Protein AF-A0A183HDD7-F1 (afdb_monomer_lite)

Structure (mmCIF, N/CA/C/O backbone):
data_AF-A0A183HDD7-F1
#
_entry.id   AF-A0A183HDD7-F1
#
loop_
_atom_site.group_PDB
_atom_site.id
_atom_site.type_symbol
_atom_site.label_atom_id
_atom_site.label_alt_id
_atom_site.label_comp_id
_atom_site.label_asym_id
_atom_site.label_entity_id
_atom_site.label_seq_id
_atom_site.pdbx_PDB_ins_code
_atom_site.Cartn_x
_atom_site.Cartn_y
_atom_site.Cartn_z
_atom_site.occupancy
_atom_site.B_iso_or_equiv
_atom_site.auth_seq_id
_atom_site.auth_comp_id
_atom_site.auth_asym_id
_atom_site.auth_atom_id
_atom_site.pdbx_PDB_model_num
ATOM 1 N N . MET A 1 1 ? 1.766 7.838 16.788 1.00 93.62 1 MET A N 1
ATOM 2 C CA . MET A 1 1 ? 2.988 7.296 16.156 1.00 93.62 1 MET A CA 1
ATOM 3 C C . MET A 1 1 ? 2.723 6.897 14.713 1.00 93.62 1 MET A C 1
ATOM 5 O O . MET A 1 1 ? 3.376 7.484 13.873 1.00 93.62 1 MET A O 1
ATOM 9 N N . HIS A 1 2 ? 1.756 6.022 14.396 1.00 97.25 2 HIS A N 1
ATOM 10 C CA . HIS A 1 2 ? 1.401 5.732 12.992 1.00 97.25 2 HIS A CA 1
ATOM 11 C C . HIS A 1 2 ? 1.094 6.987 12.147 1.00 97.25 2 HIS A C 1
ATOM 13 O O . HIS A 1 2 ? 1.580 7.065 11.025 1.00 97.25 2 HIS A O 1
ATOM 19 N N . GLU A 1 3 ? 0.360 7.972 12.690 1.00 97.25 3 GLU A N 1
ATOM 20 C CA . GLU A 1 3 ? 0.083 9.240 11.987 1.00 97.25 3 GLU A CA 1
ATOM 21 C C . GLU A 1 3 ? 1.374 10.003 11.669 1.00 97.25 3 GLU A C 1
ATOM 23 O O . GLU A 1 3 ? 1.651 10.296 10.512 1.00 97.25 3 GLU A O 1
ATOM 28 N N . GLU A 1 4 ? 2.219 10.221 12.679 1.00 97.62 4 GLU A N 1
ATOM 29 C CA . GLU A 1 4 ? 3.513 10.888 12.505 1.00 97.62 4 GLU A CA 1
ATOM 30 C C . GLU A 1 4 ? 4.435 10.125 11.542 1.00 97.62 4 GLU A C 1
ATOM 32 O O . GLU A 1 4 ? 5.110 10.729 10.720 1.00 97.62 4 GLU A O 1
ATOM 37 N N . LEU A 1 5 ? 4.444 8.789 11.593 1.00 97.44 5 LEU A N 1
ATOM 38 C CA . LEU A 1 5 ? 5.251 7.960 10.698 1.00 97.44 5 LEU A CA 1
ATOM 39 C C . LEU A 1 5 ? 4.809 8.143 9.240 1.00 97.44 5 LEU A C 1
ATOM 41 O O . LEU A 1 5 ? 5.659 8.326 8.369 1.00 97.44 5 LEU A O 1
ATOM 45 N N . ALA A 1 6 ? 3.499 8.122 8.972 1.00 97.88 6 ALA A N 1
ATOM 46 C CA . ALA A 1 6 ? 2.964 8.353 7.632 1.00 97.88 6 ALA A CA 1
ATOM 47 C C . ALA A 1 6 ? 3.288 9.768 7.136 1.00 97.88 6 ALA A C 1
ATOM 49 O O . ALA A 1 6 ? 3.834 9.912 6.042 1.00 97.88 6 ALA A O 1
ATOM 50 N N . LEU A 1 7 ? 3.043 10.789 7.964 1.00 97.88 7 LEU A N 1
ATOM 51 C CA . LEU A 1 7 ? 3.333 12.183 7.637 1.00 97.88 7 LEU A CA 1
ATOM 52 C C . LEU A 1 7 ? 4.818 12.395 7.314 1.00 97.88 7 LEU A C 1
ATOM 54 O O . LEU A 1 7 ? 5.152 12.924 6.254 1.00 97.88 7 LEU A O 1
ATOM 58 N N . GLN A 1 8 ? 5.716 11.935 8.192 1.00 97.56 8 GLN A N 1
ATOM 59 C CA . GLN A 1 8 ? 7.162 12.081 8.007 1.00 97.56 8 GLN A CA 1
ATOM 60 C C . GLN A 1 8 ? 7.656 11.350 6.758 1.00 97.56 8 GLN A C 1
ATOM 62 O O . GLN A 1 8 ? 8.521 11.860 6.045 1.00 97.56 8 GLN A O 1
ATOM 67 N N . TRP A 1 9 ? 7.090 10.183 6.437 1.00 97.94 9 TRP A N 1
ATOM 68 C CA . TRP A 1 9 ? 7.424 9.492 5.194 1.00 97.94 9 TRP A CA 1
ATOM 69 C C . TRP A 1 9 ? 6.950 10.290 3.972 1.00 97.94 9 TRP A C 1
ATOM 71 O O . TRP A 1 9 ? 7.725 10.482 3.032 1.00 97.94 9 TRP A O 1
ATOM 81 N N . VAL A 1 10 ? 5.727 10.825 3.995 1.00 97.69 10 VAL A N 1
ATOM 82 C CA . VAL A 1 10 ? 5.180 11.641 2.898 1.00 97.69 10 VAL A CA 1
ATOM 83 C C . VAL A 1 10 ? 6.052 12.863 2.609 1.00 97.69 10 VAL A C 1
ATOM 85 O O . VAL A 1 10 ? 6.373 13.113 1.446 1.00 97.69 10 VAL A O 1
ATOM 88 N N . ILE A 1 11 ? 6.485 13.589 3.643 1.00 97.00 11 ILE A N 1
ATOM 89 C CA . ILE A 1 11 ? 7.303 14.804 3.482 1.00 97.00 11 ILE A CA 1
ATOM 90 C C . ILE A 1 11 ? 8.805 14.519 3.323 1.00 97.00 11 ILE A C 1
ATOM 92 O O . ILE A 1 11 ? 9.586 15.438 3.061 1.00 97.00 11 ILE A O 1
ATOM 96 N N . SER A 1 12 ? 9.236 13.263 3.481 1.00 96.62 12 SER A N 1
ATOM 97 C CA . SER A 1 12 ? 10.647 12.891 3.355 1.00 96.62 12 SER A CA 1
ATOM 98 C C . SER A 1 12 ? 11.181 13.148 1.941 1.00 96.62 12 SER A C 1
ATOM 100 O O . SER A 1 12 ? 10.503 12.936 0.931 1.00 96.62 12 SER A O 1
ATOM 102 N N . SER A 1 13 ? 12.444 13.569 1.858 1.00 95.25 13 SER A N 1
ATOM 103 C CA . SER A 1 13 ? 13.137 13.835 0.595 1.00 95.25 13 SER A CA 1
ATOM 104 C C . SER A 1 13 ? 14.599 13.379 0.635 1.00 95.25 13 SER A C 1
ATOM 106 O O . SER A 1 13 ? 15.149 13.066 1.695 1.00 95.25 13 SER A O 1
ATOM 108 N N . GLY A 1 14 ? 15.222 13.286 -0.544 1.00 95.31 14 GLY A N 1
ATOM 109 C CA . GLY A 1 14 ? 16.628 12.904 -0.690 1.00 95.31 14 GLY A CA 1
ATOM 110 C C . GLY A 1 14 ? 16.956 11.538 -0.076 1.00 95.31 14 GLY A C 1
ATOM 111 O O . GLY A 1 14 ? 16.213 10.571 -0.243 1.00 95.31 14 GLY A O 1
ATOM 112 N N . ALA A 1 15 ? 18.071 11.465 0.654 1.00 96.12 15 ALA A N 1
ATOM 113 C CA . ALA A 1 15 ? 18.562 10.224 1.254 1.00 96.12 15 ALA A CA 1
ATOM 114 C C . ALA A 1 15 ? 17.591 9.617 2.282 1.00 96.12 15 ALA A C 1
ATOM 116 O O . ALA A 1 15 ? 17.485 8.398 2.372 1.00 96.12 15 ALA A O 1
ATOM 117 N N . ALA A 1 16 ? 16.850 10.440 3.032 1.00 95.38 16 ALA A N 1
ATOM 118 C CA . ALA A 1 16 ? 15.890 9.941 4.018 1.00 95.38 16 ALA A CA 1
ATOM 119 C C . ALA A 1 16 ? 14.749 9.162 3.346 1.00 95.38 16 ALA A C 1
ATOM 121 O O . ALA A 1 16 ? 14.410 8.061 3.778 1.00 95.38 16 ALA A O 1
ATOM 122 N N . ARG A 1 17 ? 14.217 9.701 2.240 1.00 96.69 17 ARG A N 1
ATOM 123 C CA . ARG A 1 17 ? 13.181 9.043 1.433 1.00 96.69 17 ARG A CA 1
ATOM 124 C C . ARG A 1 17 ? 13.682 7.732 0.836 1.00 96.69 17 ARG A C 1
ATOM 126 O O . ARG A 1 17 ? 12.985 6.723 0.898 1.00 96.69 17 ARG A O 1
ATOM 133 N N . GLU A 1 18 ? 14.900 7.742 0.297 1.00 95.50 18 GLU A N 1
ATOM 134 C CA . GLU A 1 18 ? 15.538 6.546 -0.258 1.00 95.50 18 GLU A CA 1
ATOM 135 C C . GLU A 1 18 ? 15.631 5.435 0.796 1.00 95.50 18 GLU A C 1
ATOM 137 O O . GLU A 1 18 ? 15.163 4.317 0.580 1.00 95.50 18 GLU A O 1
ATOM 142 N N . MET A 1 19 ? 16.154 5.764 1.980 1.00 96.25 19 MET A N 1
ATOM 143 C CA . MET A 1 19 ? 16.293 4.813 3.082 1.00 96.25 19 MET A CA 1
ATOM 144 C C . MET A 1 19 ? 14.943 4.297 3.590 1.00 96.25 19 MET A C 1
ATOM 146 O O . MET A 1 19 ? 14.846 3.121 3.949 1.00 96.25 19 MET A O 1
ATOM 150 N N . ALA A 1 20 ? 13.902 5.137 3.589 1.00 97.06 20 ALA A N 1
ATOM 151 C CA . ALA A 1 20 ? 12.548 4.723 3.944 1.00 97.06 20 ALA A CA 1
ATOM 152 C C . ALA A 1 20 ? 12.004 3.667 2.968 1.00 97.06 20 ALA A C 1
ATOM 154 O O . ALA A 1 20 ? 11.459 2.654 3.403 1.00 97.06 20 ALA A O 1
ATOM 155 N N . PHE A 1 21 ? 12.220 3.831 1.658 1.00 97.44 21 PHE A N 1
ATOM 156 C CA . PHE A 1 21 ? 11.806 2.831 0.666 1.00 97.44 21 PHE A CA 1
ATOM 157 C C . PHE A 1 21 ? 12.642 1.553 0.691 1.00 97.44 21 PHE A C 1
ATOM 159 O O . PHE A 1 21 ? 12.081 0.459 0.553 1.00 97.44 21 PHE A O 1
ATOM 166 N N . LEU A 1 22 ? 13.955 1.668 0.907 1.00 96.06 22 LEU A N 1
ATOM 167 C CA . LEU A 1 22 ? 14.831 0.508 1.085 1.00 96.06 22 LEU A CA 1
ATOM 168 C C . LEU A 1 22 ? 14.371 -0.363 2.259 1.00 96.06 22 LEU A C 1
ATOM 170 O O . LEU A 1 22 ? 14.327 -1.586 2.149 1.00 96.06 22 LEU A O 1
ATOM 174 N N . ASN A 1 23 ? 13.932 0.276 3.345 1.00 97.38 23 ASN A N 1
ATOM 175 C CA . ASN A 1 23 ? 13.460 -0.383 4.562 1.00 97.38 23 ASN A CA 1
ATOM 176 C C . ASN A 1 23 ? 11.927 -0.370 4.690 1.00 97.38 23 ASN A C 1
ATOM 178 O O . ASN A 1 23 ? 11.393 -0.421 5.798 1.00 97.38 23 ASN A O 1
ATOM 182 N N . SER A 1 24 ? 11.208 -0.312 3.564 1.00 97.88 24 SER A N 1
ATOM 183 C CA . SER A 1 24 ? 9.748 -0.143 3.556 1.00 97.88 24 SER A CA 1
ATOM 184 C C . SER A 1 24 ? 9.006 -1.224 4.340 1.00 97.88 24 SER A C 1
ATOM 186 O O . SER A 1 24 ? 8.035 -0.917 5.026 1.00 97.88 24 SER A O 1
ATOM 188 N N . TRP A 1 25 ? 9.486 -2.472 4.286 1.00 97.50 25 TRP A N 1
ATOM 189 C CA . TRP A 1 25 ? 8.936 -3.600 5.043 1.00 97.50 25 TRP A CA 1
ATOM 190 C C .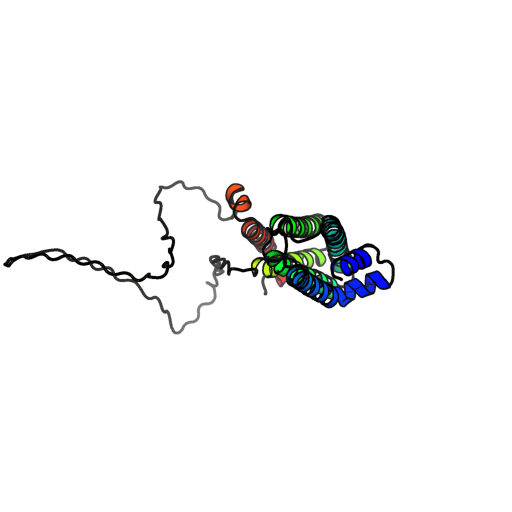 TRP A 1 25 ? 8.849 -3.301 6.542 1.00 97.50 25 TRP A C 1
ATOM 192 O O . TRP A 1 25 ? 7.795 -3.494 7.140 1.00 97.50 25 TRP A O 1
ATOM 202 N N . PHE A 1 26 ? 9.915 -2.745 7.119 1.00 98.06 26 PHE A N 1
ATOM 203 C CA . PHE A 1 26 ? 9.993 -2.438 8.539 1.00 98.06 26 PHE A CA 1
ATOM 204 C C . PHE A 1 26 ? 9.043 -1.301 8.907 1.00 98.06 26 PHE A C 1
ATOM 206 O O . PHE A 1 26 ? 8.270 -1.420 9.853 1.00 98.06 26 PHE A O 1
ATOM 213 N N . PHE A 1 27 ? 9.075 -0.201 8.151 1.00 98.19 27 PHE A N 1
ATOM 214 C CA . PHE A 1 27 ? 8.266 0.976 8.464 1.00 98.19 27 PHE A CA 1
ATOM 215 C C . PHE A 1 27 ? 6.768 0.717 8.306 1.00 98.19 27 PHE A C 1
ATOM 217 O O . PHE A 1 27 ? 5.986 1.166 9.141 1.00 98.19 27 PHE A O 1
ATOM 224 N N . LEU A 1 28 ? 6.365 -0.036 7.282 1.00 98.50 28 LEU A N 1
ATOM 225 C CA . LEU A 1 28 ? 4.967 -0.417 7.085 1.00 98.50 28 LEU A CA 1
ATOM 226 C C . LEU A 1 28 ? 4.490 -1.400 8.163 1.00 98.50 28 LEU A C 1
ATOM 228 O O . LEU A 1 28 ? 3.404 -1.226 8.716 1.00 98.50 28 LEU A O 1
ATOM 232 N N . GLU A 1 29 ? 5.315 -2.384 8.528 1.00 97.75 29 GLU A N 1
ATOM 233 C CA . GLU A 1 29 ? 5.005 -3.312 9.621 1.00 97.75 29 GLU A CA 1
ATOM 234 C C . GLU A 1 29 ? 4.908 -2.587 10.977 1.00 97.75 29 GLU A C 1
ATOM 236 O O . GLU A 1 29 ? 4.026 -2.861 11.796 1.00 97.75 29 GLU A O 1
ATOM 241 N N . LEU A 1 30 ? 5.789 -1.616 11.211 1.00 98.12 30 LEU A N 1
ATOM 242 C CA . LEU A 1 30 ? 5.755 -0.761 12.391 1.00 98.12 30 LEU A CA 1
ATOM 243 C C . LEU A 1 30 ? 4.496 0.118 12.412 1.00 98.12 30 LEU A C 1
ATOM 245 O O . LEU A 1 30 ? 3.842 0.241 13.451 1.00 98.12 30 LEU A O 1
ATOM 249 N N . MET A 1 31 ? 4.129 0.691 11.263 1.00 98.56 31 MET A N 1
ATOM 250 C CA . MET A 1 31 ? 2.939 1.524 11.117 1.00 98.56 31 MET A CA 1
ATOM 251 C C . MET A 1 31 ? 1.673 0.738 11.463 1.00 98.56 31 MET A C 1
ATOM 253 O O . MET A 1 31 ? 0.895 1.197 12.298 1.00 98.56 31 MET A O 1
ATOM 257 N N . VAL A 1 32 ? 1.485 -0.463 10.901 1.00 97.94 32 VAL A N 1
ATOM 258 C CA . VAL A 1 32 ? 0.271 -1.259 11.150 1.00 97.94 32 VAL A CA 1
ATOM 259 C C . VAL A 1 32 ? 0.164 -1.733 12.604 1.00 97.94 32 VAL A C 1
ATOM 261 O O . VAL A 1 32 ? -0.923 -1.701 13.185 1.00 97.94 32 VAL A O 1
ATOM 264 N N . LYS A 1 33 ? 1.288 -2.077 13.248 1.00 98.19 33 LYS A N 1
ATOM 265 C CA . LYS A 1 33 ? 1.315 -2.392 14.687 1.00 98.19 33 LYS A CA 1
ATOM 266 C C . LYS A 1 33 ? 0.917 -1.181 15.530 1.00 98.19 33 LYS A C 1
ATOM 268 O O . LYS A 1 33 ? 0.074 -1.309 16.415 1.00 98.19 33 LYS A O 1
ATOM 273 N N . SER A 1 34 ? 1.444 0.004 15.211 1.00 98.31 34 SER A N 1
ATOM 274 C CA . SER A 1 34 ? 1.066 1.244 15.901 1.00 98.31 34 SER A CA 1
ATOM 275 C C . SER A 1 34 ? -0.390 1.653 15.645 1.00 98.31 34 SER A C 1
ATOM 277 O O . SER A 1 34 ? -1.028 2.233 16.526 1.00 98.31 34 SER A O 1
ATOM 279 N N . MET A 1 35 ? -0.945 1.351 14.468 1.00 98.19 35 MET A N 1
ATOM 280 C CA . MET A 1 35 ? -2.371 1.539 14.191 1.00 98.19 35 MET A CA 1
ATOM 281 C C . MET A 1 35 ? -3.222 0.646 15.098 1.00 98.19 35 MET A C 1
ATOM 283 O O . MET A 1 35 ? -4.151 1.134 15.738 1.00 98.19 35 MET A O 1
ATOM 287 N N . ALA A 1 36 ? -2.898 -0.647 15.183 1.00 97.06 36 ALA A N 1
ATOM 288 C CA . ALA A 1 36 ? -3.618 -1.591 16.036 1.00 97.06 36 ALA A CA 1
ATOM 289 C C . ALA A 1 36 ? -3.545 -1.194 17.521 1.00 97.06 36 ALA A C 1
ATOM 291 O O . ALA A 1 36 ? -4.572 -1.156 18.201 1.00 97.06 36 ALA A O 1
ATOM 292 N N . GLU A 1 37 ? -2.354 -0.824 17.999 1.00 97.19 37 GLU A N 1
ATOM 293 C CA . GLU A 1 37 ? -2.140 -0.337 19.364 1.00 97.19 37 GLU A CA 1
ATOM 294 C C . GLU A 1 37 ? -2.951 0.933 19.653 1.00 97.19 37 GLU A C 1
ATOM 296 O O . GLU A 1 37 ? -3.630 1.007 20.676 1.00 97.19 37 GLU A O 1
ATOM 301 N N . HIS A 1 38 ? -2.962 1.908 18.735 1.00 96.94 38 HIS A N 1
ATOM 302 C CA . HIS A 1 38 ? -3.780 3.112 18.889 1.00 96.94 38 HIS A CA 1
ATOM 303 C C . HIS A 1 38 ? -5.259 2.770 19.053 1.00 96.94 38 HIS A C 1
ATOM 305 O O . HIS A 1 38 ? -5.906 3.293 19.960 1.00 96.94 38 HIS A O 1
ATOM 311 N N . LEU A 1 39 ? -5.802 1.895 18.202 1.00 96.69 39 LEU A N 1
ATOM 312 C CA . LEU A 1 39 ? -7.211 1.507 18.276 1.00 96.69 39 LEU A CA 1
ATOM 313 C C . LEU A 1 39 ? -7.552 0.801 19.589 1.00 96.69 39 LEU A C 1
ATOM 315 O O . LEU A 1 39 ? -8.647 1.005 20.118 1.00 96.69 39 LEU A O 1
ATOM 319 N N . PHE A 1 40 ? -6.625 -0.009 20.102 1.00 95.62 40 PHE A N 1
ATOM 320 C CA . PHE A 1 40 ? -6.769 -0.682 21.386 1.00 95.62 40 PHE A CA 1
ATOM 321 C C . PHE A 1 40 ? -6.758 0.320 22.548 1.00 95.62 40 PHE A C 1
ATOM 323 O O . PHE A 1 40 ? -7.732 0.398 23.292 1.00 95.62 40 PHE A O 1
ATOM 330 N N . LEU A 1 41 ? -5.713 1.147 22.661 1.00 96.25 41 LEU A N 1
ATOM 331 C CA . LEU A 1 41 ? -5.549 2.099 23.769 1.00 96.25 41 LEU A CA 1
ATOM 332 C C . LEU A 1 41 ? -6.619 3.200 23.784 1.00 96.25 41 LEU A C 1
ATOM 334 O O . LEU A 1 41 ? -7.011 3.669 24.849 1.00 96.25 41 LEU A O 1
ATOM 338 N N . SER A 1 42 ? -7.118 3.602 22.612 1.00 93.81 42 SER A N 1
ATOM 339 C CA . SER A 1 42 ? -8.186 4.604 22.488 1.00 93.81 42 SER A CA 1
ATOM 340 C C . SER A 1 42 ? -9.602 4.019 22.562 1.00 93.81 42 SER A C 1
ATOM 342 O O . SER A 1 42 ? -10.570 4.764 22.426 1.00 93.81 42 SER A O 1
ATOM 344 N N . ASN A 1 43 ? -9.750 2.701 22.761 1.00 93.00 43 ASN A N 1
ATOM 345 C CA . ASN A 1 43 ? -11.035 1.987 22.740 1.00 93.00 43 ASN A CA 1
ATOM 346 C C . ASN A 1 43 ? -11.856 2.191 21.448 1.00 93.00 43 ASN A C 1
ATOM 348 O O . ASN A 1 43 ? -13.082 2.069 21.439 1.00 93.00 43 ASN A O 1
ATOM 352 N N . ARG A 1 44 ? -11.189 2.463 20.318 1.00 92.12 44 ARG A N 1
ATOM 353 C CA . ARG A 1 44 ? -11.841 2.706 19.019 1.00 92.12 44 ARG A CA 1
ATOM 354 C C . ARG A 1 44 ? -12.132 1.432 18.233 1.00 92.12 44 ARG A C 1
ATOM 356 O O . ARG A 1 44 ? -12.820 1.498 17.218 1.00 92.12 44 ARG A O 1
ATOM 363 N N . LEU A 1 45 ? -11.673 0.264 18.689 1.00 89.62 45 LEU A N 1
ATOM 364 C CA . LEU A 1 45 ? -11.953 -1.021 18.026 1.00 89.62 45 LEU A CA 1
ATOM 365 C C . LEU A 1 45 ? -13.458 -1.318 17.896 1.00 89.62 45 LEU A C 1
ATOM 367 O O . LEU A 1 45 ? -13.875 -1.911 16.899 1.00 89.62 45 LEU A O 1
ATOM 371 N N . TYR A 1 46 ? -14.276 -0.853 18.843 1.00 86.25 46 TYR A N 1
ATOM 372 C CA . TYR A 1 46 ? -15.734 -1.021 18.818 1.00 86.25 46 TYR A CA 1
ATOM 373 C C . TYR A 1 46 ? -16.446 -0.056 17.864 1.00 86.25 46 TYR A C 1
ATOM 375 O O . TYR A 1 46 ? -17.606 -0.274 17.518 1.00 86.25 46 TYR A O 1
ATOM 383 N N . LEU A 1 47 ? -15.766 1.004 17.417 1.00 90.00 47 LEU A N 1
ATOM 384 C CA . LEU A 1 47 ? -16.344 1.943 16.467 1.00 90.00 47 LEU A CA 1
ATOM 385 C C . LEU A 1 47 ? -16.445 1.313 15.071 1.00 90.00 47 LEU A C 1
ATOM 387 O O . LEU A 1 47 ? -15.593 0.493 14.687 1.00 90.00 47 LEU A O 1
ATOM 391 N N . PRO A 1 48 ? -17.429 1.749 14.260 1.00 90.81 48 PRO A N 1
ATOM 392 C CA . PRO A 1 48 ? -17.436 1.470 12.832 1.00 90.81 48 PRO A CA 1
ATOM 393 C C . PRO A 1 48 ? -16.088 1.839 12.205 1.00 90.81 48 PRO A C 1
ATOM 395 O O . PRO A 1 48 ? -15.539 2.900 12.492 1.00 90.81 48 PRO A O 1
ATOM 398 N N . ARG A 1 49 ? -15.563 0.993 11.308 1.00 90.56 49 ARG A N 1
ATOM 399 C CA . ARG A 1 49 ? -14.217 1.161 10.717 1.00 90.56 49 ARG A CA 1
ATOM 400 C C . ARG A 1 49 ? -13.950 2.526 10.082 1.00 90.56 49 ARG A C 1
ATOM 402 O O . ARG A 1 49 ? -12.826 3.007 10.151 1.00 90.56 49 ARG A O 1
ATOM 409 N N . LYS A 1 50 ? -14.986 3.164 9.536 1.00 90.75 50 LYS A N 1
ATOM 410 C CA . LYS A 1 50 ? -14.931 4.522 8.969 1.00 90.75 50 LYS A CA 1
ATOM 411 C C . LYS A 1 50 ? -14.553 5.604 9.981 1.00 90.75 50 LYS A C 1
ATOM 413 O O . LYS A 1 50 ? -14.038 6.637 9.592 1.00 90.75 50 LYS A O 1
ATOM 418 N N . LEU A 1 51 ? -14.802 5.364 11.267 1.00 91.62 51 LEU A N 1
ATOM 419 C CA . LEU A 1 51 ? -14.600 6.325 12.352 1.00 91.62 51 LEU A CA 1
ATOM 420 C C . LEU A 1 51 ? -13.403 5.967 13.238 1.00 91.62 51 LEU A C 1
ATOM 422 O O . LEU A 1 51 ? -13.281 6.493 14.342 1.00 91.62 51 LEU A O 1
ATOM 426 N N . ARG A 1 52 ? -12.549 5.031 12.811 1.00 95.88 52 ARG A N 1
ATOM 427 C CA . ARG A 1 52 ? -11.428 4.516 13.614 1.00 95.88 52 ARG A CA 1
ATOM 428 C C . ARG A 1 52 ? -10.148 5.339 13.499 1.00 95.88 52 ARG A C 1
ATOM 430 O O . ARG A 1 52 ? -9.336 5.289 14.413 1.00 95.88 52 ARG A O 1
ATOM 437 N N . PHE A 1 53 ? -9.996 6.114 12.430 1.00 96.94 53 PHE A N 1
ATOM 438 C CA . PHE A 1 53 ? -8.819 6.940 12.160 1.00 96.94 53 PHE A CA 1
ATOM 439 C C . PHE A 1 53 ? -9.225 8.376 11.815 1.00 96.94 53 PHE A C 1
ATOM 441 O O . PHE A 1 53 ? -10.395 8.631 11.534 1.00 96.94 53 PHE A O 1
ATOM 448 N N . SER A 1 54 ? -8.284 9.316 11.918 1.00 96.44 54 SER A N 1
ATOM 449 C CA . SER A 1 54 ? -8.496 10.724 11.566 1.00 96.44 54 SER A CA 1
ATOM 450 C C . SER A 1 54 ? -8.478 10.924 10.046 1.00 96.44 54 SER A C 1
ATOM 452 O O . SER A 1 54 ? -7.794 10.192 9.334 1.00 96.44 54 SER A O 1
ATOM 454 N N . GLU A 1 55 ? -9.194 11.930 9.535 1.00 96.31 55 GLU A N 1
ATOM 455 C CA . GLU A 1 55 ? -9.170 12.254 8.098 1.00 96.31 55 GLU A CA 1
ATOM 456 C C . GLU A 1 55 ? -7.769 12.651 7.615 1.00 96.31 55 GLU A C 1
ATOM 458 O O . GLU A 1 55 ? -7.379 12.274 6.512 1.00 96.31 55 GLU A O 1
ATOM 463 N N . ALA A 1 56 ? -6.987 13.334 8.459 1.00 97.44 56 ALA A N 1
ATOM 464 C CA . ALA A 1 56 ? -5.599 13.686 8.165 1.00 97.44 56 ALA A CA 1
ATOM 465 C C . ALA A 1 56 ? -4.748 12.436 7.889 1.00 97.44 56 ALA A C 1
ATOM 467 O O . ALA A 1 56 ? -4.119 12.343 6.839 1.00 97.44 56 ALA A O 1
ATOM 468 N N . PHE A 1 57 ? -4.824 11.420 8.758 1.00 98.00 57 PHE A N 1
ATOM 469 C CA . PHE A 1 57 ? -4.095 10.168 8.549 1.00 98.00 57 PHE A CA 1
ATOM 470 C C . PHE A 1 57 ? -4.544 9.414 7.291 1.00 98.00 57 PHE A C 1
ATOM 472 O O . PHE A 1 57 ? -3.715 8.850 6.577 1.00 98.00 57 PHE A O 1
ATOM 479 N N . ILE A 1 58 ? -5.850 9.403 6.997 1.00 97.69 58 ILE A N 1
ATOM 480 C CA . ILE A 1 58 ? -6.375 8.806 5.758 1.00 97.69 58 ILE A CA 1
ATOM 481 C C . ILE A 1 58 ? -5.782 9.507 4.528 1.00 97.69 58 ILE A C 1
ATOM 483 O O . ILE A 1 58 ? -5.375 8.837 3.576 1.00 97.69 58 ILE A O 1
ATOM 487 N N . GLN A 1 59 ? -5.696 10.838 4.557 1.00 98.00 59 GLN A N 1
ATOM 488 C CA . GLN A 1 59 ? -5.120 11.624 3.472 1.00 98.00 59 GLN A CA 1
ATOM 489 C C . GLN A 1 59 ? -3.615 11.370 3.317 1.00 98.00 59 GLN A C 1
ATOM 491 O O . GLN A 1 59 ? -3.153 11.144 2.197 1.00 98.00 59 GLN A O 1
ATOM 496 N N . ASP A 1 60 ? -2.863 11.339 4.418 1.00 98.44 60 ASP A N 1
ATOM 497 C CA . ASP A 1 60 ? -1.427 11.040 4.397 1.00 98.44 60 ASP A CA 1
ATOM 498 C C . ASP A 1 60 ? -1.159 9.637 3.835 1.00 98.44 60 ASP A C 1
ATOM 500 O O . ASP A 1 60 ? -0.280 9.461 2.991 1.00 98.44 60 ASP A O 1
ATOM 504 N N . LEU A 1 61 ? -1.968 8.638 4.209 1.00 98.19 61 LEU A N 1
ATOM 505 C CA . LEU A 1 61 ? -1.883 7.292 3.633 1.00 98.19 61 LEU A CA 1
ATOM 506 C C . LEU A 1 61 ? -2.193 7.258 2.135 1.00 98.19 61 LEU A C 1
ATOM 508 O O . LEU A 1 61 ? -1.563 6.498 1.398 1.00 98.19 61 LEU A O 1
ATOM 512 N N . ASN A 1 62 ? -3.145 8.065 1.669 1.00 98.19 62 ASN A N 1
ATOM 513 C CA . ASN A 1 62 ? -3.447 8.172 0.245 1.00 98.19 62 ASN A CA 1
ATOM 514 C C . ASN A 1 62 ? -2.250 8.740 -0.537 1.00 98.19 62 ASN A C 1
ATOM 516 O O . ASN A 1 62 ? -1.859 8.191 -1.568 1.00 98.19 62 ASN A O 1
ATOM 520 N N . VAL A 1 63 ? -1.616 9.798 -0.022 1.00 98.44 63 VAL A N 1
ATOM 521 C CA . VAL A 1 63 ? -0.404 10.375 -0.631 1.00 98.44 63 VAL A CA 1
ATOM 522 C C . VAL A 1 63 ? 0.765 9.386 -0.575 1.00 98.44 63 VAL A C 1
ATOM 524 O O . VAL A 1 63 ? 1.486 9.221 -1.562 1.00 98.44 63 VAL A O 1
ATOM 527 N N . LEU A 1 64 ? 0.929 8.667 0.540 1.00 98.50 64 LEU A N 1
ATOM 528 C CA . LEU A 1 64 ? 1.947 7.625 0.678 1.00 98.50 64 LEU A CA 1
ATOM 529 C C . LEU A 1 64 ? 1.734 6.479 -0.322 1.00 98.50 64 LEU A C 1
ATOM 531 O O . LEU A 1 64 ? 2.697 6.013 -0.926 1.00 98.50 64 LEU A O 1
ATOM 535 N N . SER A 1 65 ? 0.486 6.062 -0.550 1.00 98.38 65 SER A N 1
ATOM 536 C CA . SER A 1 65 ? 0.133 5.058 -1.561 1.00 98.38 65 SER A CA 1
ATOM 537 C C . SER A 1 65 ? 0.602 5.483 -2.953 1.00 98.38 65 SER A C 1
ATOM 539 O O . SER A 1 65 ? 1.305 4.735 -3.633 1.00 98.38 65 SER A O 1
ATOM 541 N N . GLN A 1 66 ? 0.302 6.721 -3.355 1.00 98.12 66 GLN A N 1
ATOM 542 C CA . GLN A 1 66 ? 0.739 7.269 -4.645 1.00 98.12 66 GLN A CA 1
ATOM 543 C C . GLN A 1 66 ? 2.270 7.321 -4.754 1.00 98.12 66 GLN A C 1
ATOM 545 O O . GLN A 1 66 ? 2.840 6.950 -5.784 1.00 98.12 66 GLN A O 1
ATOM 550 N N . ALA A 1 67 ? 2.947 7.717 -3.673 1.00 98.12 67 ALA A N 1
ATOM 551 C CA . ALA A 1 67 ? 4.402 7.708 -3.587 1.00 98.12 67 ALA A CA 1
ATOM 552 C C . ALA A 1 67 ? 4.986 6.294 -3.755 1.00 98.12 67 ALA A C 1
ATOM 554 O O . ALA A 1 67 ? 5.926 6.126 -4.527 1.00 98.12 67 ALA A O 1
ATOM 555 N N . ILE A 1 68 ? 4.420 5.285 -3.086 1.00 98.31 68 ILE A N 1
ATOM 556 C CA . ILE A 1 68 ? 4.837 3.879 -3.202 1.00 98.31 68 ILE A CA 1
ATOM 557 C C . ILE A 1 68 ? 4.655 3.368 -4.632 1.00 98.31 68 ILE A C 1
ATOM 559 O O . ILE A 1 68 ? 5.576 2.772 -5.187 1.00 98.31 68 ILE A O 1
ATOM 563 N N . VAL A 1 69 ? 3.499 3.622 -5.248 1.00 97.69 69 VAL A N 1
ATOM 564 C CA . VAL A 1 69 ? 3.204 3.194 -6.624 1.00 97.69 69 VAL A CA 1
ATOM 565 C C . VAL A 1 69 ? 4.209 3.786 -7.612 1.00 97.69 69 VAL A C 1
ATOM 567 O O . VAL A 1 69 ? 4.805 3.056 -8.408 1.00 97.69 69 VAL A O 1
ATOM 570 N N . SER A 1 70 ? 4.445 5.099 -7.522 1.00 96.88 70 SER A N 1
ATOM 571 C CA . SER A 1 70 ? 5.445 5.786 -8.343 1.00 96.88 70 SER A CA 1
ATOM 572 C C . SER A 1 70 ? 6.835 5.176 -8.156 1.00 96.88 70 SER A C 1
ATOM 574 O O . SER A 1 70 ? 7.565 4.965 -9.125 1.00 96.88 70 SER A O 1
ATOM 576 N N . GLU A 1 71 ? 7.197 4.857 -6.915 1.00 96.81 71 GLU A N 1
ATOM 577 C CA . GLU A 1 71 ? 8.501 4.303 -6.579 1.00 96.81 71 GLU A CA 1
ATOM 578 C C . GLU A 1 71 ? 8.700 2.878 -7.126 1.00 96.81 71 GLU A C 1
ATOM 580 O O . GLU A 1 71 ? 9.754 2.565 -7.687 1.00 96.81 71 GLU A O 1
ATOM 585 N N . VAL A 1 72 ? 7.677 2.021 -7.024 1.00 97.19 72 VAL A N 1
ATOM 586 C CA . VAL A 1 72 ? 7.666 0.666 -7.605 1.00 97.19 72 VAL A CA 1
ATOM 587 C C . VAL A 1 72 ? 7.878 0.741 -9.118 1.00 97.19 72 VAL A C 1
ATOM 589 O O . VAL A 1 72 ? 8.754 0.052 -9.653 1.00 97.19 72 VAL A O 1
ATOM 592 N N . ILE A 1 73 ? 7.139 1.625 -9.799 1.00 95.44 73 ILE A N 1
ATOM 593 C CA . ILE A 1 73 ? 7.238 1.838 -11.250 1.00 95.44 73 ILE A CA 1
ATOM 594 C C . ILE A 1 73 ? 8.620 2.362 -11.647 1.00 95.44 73 ILE A C 1
ATOM 596 O O . ILE A 1 73 ? 9.187 1.908 -12.640 1.00 95.44 73 ILE A O 1
ATOM 600 N N . GLN A 1 74 ? 9.183 3.307 -10.894 1.00 94.19 74 GLN A N 1
ATOM 601 C CA . GLN A 1 74 ? 10.488 3.887 -11.210 1.00 94.19 74 GLN A CA 1
ATOM 602 C C . GLN A 1 74 ? 11.632 2.892 -10.978 1.00 94.19 74 GLN A C 1
ATOM 604 O O . GLN A 1 74 ? 12.589 2.854 -11.759 1.00 94.19 74 GLN A O 1
ATOM 609 N N . ARG A 1 75 ? 11.549 2.077 -9.917 1.00 94.06 75 ARG A N 1
ATOM 610 C CA . ARG A 1 75 ? 12.596 1.104 -9.582 1.00 94.06 75 ARG A CA 1
ATOM 611 C C . ARG A 1 75 ? 12.603 -0.121 -10.472 1.00 94.06 75 ARG A C 1
ATOM 613 O O . ARG A 1 75 ? 13.656 -0.737 -10.569 1.00 94.06 75 ARG A O 1
ATOM 620 N N . ILE A 1 76 ? 11.512 -0.449 -11.164 1.00 92.94 76 ILE A N 1
ATOM 621 C CA . ILE A 1 76 ? 11.443 -1.679 -11.964 1.00 92.94 76 ILE A CA 1
ATOM 622 C C . ILE A 1 76 ? 12.579 -1.799 -12.994 1.00 92.94 76 ILE A C 1
ATOM 624 O O . ILE A 1 76 ? 13.059 -2.895 -13.243 1.00 92.94 76 ILE A O 1
ATOM 628 N N . ALA A 1 77 ? 13.040 -0.676 -13.557 1.00 89.44 77 ALA A N 1
ATOM 629 C CA . ALA A 1 77 ? 14.128 -0.650 -14.535 1.00 89.44 77 ALA A CA 1
ATOM 630 C C . ALA A 1 77 ? 15.529 -0.590 -13.896 1.00 89.44 77 ALA A C 1
ATOM 632 O O . ALA A 1 77 ? 16.508 -0.950 -14.541 1.00 89.44 77 ALA A O 1
ATOM 633 N N . LYS A 1 78 ? 15.639 -0.104 -12.651 1.00 91.12 78 LYS A N 1
ATOM 634 C CA . LYS A 1 78 ? 16.919 0.099 -11.947 1.00 91.12 78 LYS A CA 1
ATOM 635 C C . LYS A 1 78 ? 17.282 -1.090 -11.063 1.00 91.12 78 LYS A C 1
ATOM 637 O O . LYS A 1 78 ? 18.402 -1.580 -11.110 1.00 91.12 78 LYS A O 1
ATOM 642 N N . ASP A 1 79 ? 16.326 -1.524 -10.249 1.00 93.50 79 ASP A N 1
ATOM 643 C CA . ASP A 1 79 ? 16.437 -2.652 -9.332 1.00 93.50 79 ASP A CA 1
ATOM 644 C C . ASP A 1 79 ? 15.064 -3.345 -9.195 1.00 93.50 79 ASP A C 1
ATOM 646 O O . ASP A 1 79 ? 14.245 -2.980 -8.336 1.00 93.50 79 ASP A O 1
ATOM 650 N N . PRO A 1 80 ? 14.794 -4.355 -10.043 1.00 93.12 80 PRO A N 1
ATOM 651 C CA . PRO A 1 80 ? 13.557 -5.126 -9.998 1.00 93.12 80 PRO A CA 1
ATOM 652 C C . PRO A 1 80 ? 13.303 -5.804 -8.648 1.00 93.12 80 PRO A C 1
ATOM 654 O O . PRO A 1 80 ? 12.152 -5.913 -8.230 1.00 93.12 80 PRO A O 1
ATOM 657 N N . ARG A 1 81 ? 14.360 -6.244 -7.946 1.00 94.56 81 ARG A N 1
ATOM 658 C CA . ARG A 1 81 ? 14.221 -6.944 -6.658 1.00 94.56 81 ARG A CA 1
ATOM 659 C C . ARG A 1 81 ? 13.733 -5.989 -5.583 1.00 94.56 81 ARG A C 1
ATOM 661 O O . ARG A 1 81 ? 12.822 -6.328 -4.830 1.00 94.56 81 ARG A O 1
ATOM 668 N N . GLN A 1 82 ? 14.282 -4.778 -5.552 1.00 95.44 82 GLN A N 1
ATOM 669 C CA . GLN A 1 82 ? 13.814 -3.765 -4.616 1.00 95.44 82 GLN A CA 1
ATOM 670 C C . GLN A 1 82 ? 12.390 -3.301 -4.946 1.00 95.44 82 GLN A C 1
ATOM 672 O O . GLN A 1 82 ? 11.578 -3.138 -4.038 1.00 95.44 82 GLN A O 1
ATOM 677 N N . SER A 1 83 ? 12.057 -3.138 -6.232 1.00 96.31 83 SER A N 1
ATOM 678 C CA . SER A 1 83 ? 10.684 -2.833 -6.666 1.00 96.31 83 SER A CA 1
ATOM 679 C C . SER A 1 83 ? 9.686 -3.897 -6.176 1.00 96.31 83 SER A C 1
ATOM 681 O O . SER A 1 83 ? 8.675 -3.565 -5.553 1.00 96.31 83 SER A O 1
ATOM 683 N N . GLN A 1 84 ? 10.021 -5.181 -6.347 1.00 96.12 84 GLN A N 1
ATOM 684 C CA . GLN A 1 84 ? 9.237 -6.304 -5.822 1.00 96.12 84 GLN A CA 1
ATOM 685 C C . GLN A 1 84 ? 9.127 -6.276 -4.294 1.00 96.12 84 GLN A C 1
ATOM 687 O O . GLN A 1 84 ? 8.037 -6.490 -3.762 1.00 96.12 84 GLN A O 1
ATOM 692 N N . SER A 1 85 ? 10.219 -5.982 -3.582 1.00 97.69 85 SER A N 1
ATOM 693 C CA . SER A 1 85 ? 10.216 -5.887 -2.118 1.00 97.69 85 SER A CA 1
ATOM 694 C C . SER A 1 85 ? 9.287 -4.781 -1.612 1.00 97.69 85 SER A C 1
ATOM 696 O O . SER A 1 85 ? 8.548 -5.012 -0.657 1.00 97.69 85 SER A O 1
ATOM 698 N N . ILE A 1 86 ? 9.294 -3.604 -2.251 1.00 98.12 86 ILE A N 1
ATOM 699 C CA . ILE A 1 86 ? 8.413 -2.474 -1.904 1.00 98.12 86 ILE A CA 1
ATOM 700 C C . ILE A 1 86 ? 6.949 -2.819 -2.203 1.00 98.12 86 ILE A C 1
ATOM 702 O O . ILE A 1 86 ? 6.068 -2.583 -1.380 1.00 98.12 86 ILE A O 1
ATOM 706 N N . SER A 1 87 ? 6.675 -3.416 -3.366 1.00 97.88 87 SER A N 1
ATOM 707 C CA . SER A 1 87 ? 5.323 -3.871 -3.711 1.00 97.88 87 SER A CA 1
ATOM 708 C C . SER A 1 87 ? 4.803 -4.909 -2.710 1.00 97.88 87 SER A C 1
ATOM 710 O O . SER A 1 87 ? 3.658 -4.844 -2.268 1.00 97.88 87 SER A O 1
ATOM 712 N N . THR A 1 88 ? 5.661 -5.849 -2.310 1.00 97.88 88 THR A N 1
ATOM 713 C CA . THR A 1 88 ? 5.328 -6.916 -1.357 1.00 97.88 88 THR A CA 1
ATOM 714 C C . THR A 1 88 ? 5.028 -6.360 0.032 1.00 97.88 88 THR A C 1
ATOM 716 O O . THR A 1 88 ? 4.021 -6.734 0.634 1.00 97.88 88 THR A O 1
ATOM 719 N N . SER A 1 89 ? 5.866 -5.454 0.548 1.00 98.44 89 SER A N 1
ATOM 720 C CA . SER A 1 89 ? 5.635 -4.829 1.855 1.00 98.44 89 SER A CA 1
ATOM 721 C C . SER A 1 89 ? 4.346 -4.009 1.871 1.00 98.44 89 SER A C 1
ATOM 723 O O . SER A 1 89 ? 3.571 -4.101 2.824 1.00 98.44 89 SER A O 1
ATOM 725 N N . TRP A 1 90 ? 4.065 -3.283 0.786 1.00 98.56 90 TRP A N 1
ATOM 726 C CA . TRP A 1 90 ? 2.813 -2.552 0.621 1.00 98.56 90 TRP A CA 1
ATOM 727 C C . TRP A 1 90 ? 1.589 -3.471 0.567 1.00 98.56 90 TRP A C 1
ATOM 729 O O . TRP A 1 90 ? 0.584 -3.196 1.221 1.00 98.56 90 TRP A O 1
ATOM 739 N N . ALA A 1 91 ? 1.677 -4.596 -0.149 1.00 97.69 91 ALA A N 1
ATOM 740 C CA . ALA A 1 91 ? 0.597 -5.577 -0.213 1.00 97.69 91 ALA A CA 1
ATOM 741 C C . ALA A 1 91 ? 0.260 -6.147 1.172 1.00 97.69 91 ALA A C 1
ATOM 743 O O . ALA A 1 91 ? -0.911 -6.215 1.540 1.00 97.69 91 ALA A O 1
ATOM 744 N N . TYR A 1 92 ? 1.274 -6.519 1.961 1.00 97.62 92 TYR A N 1
ATOM 745 C CA . TYR A 1 92 ? 1.064 -7.015 3.323 1.00 97.62 92 TYR A CA 1
ATOM 746 C C . TYR A 1 92 ? 0.456 -5.957 4.244 1.00 97.62 92 TYR A C 1
ATOM 748 O O . TYR A 1 92 ? -0.479 -6.261 4.982 1.00 97.62 92 TYR A O 1
ATOM 756 N N . PHE A 1 93 ? 0.920 -4.711 4.148 1.00 98.44 93 PHE A N 1
ATOM 757 C CA . PHE A 1 93 ? 0.334 -3.600 4.890 1.00 98.44 93 PHE A CA 1
ATOM 758 C C . PHE A 1 93 ? -1.155 -3.421 4.571 1.00 98.44 93 PHE A C 1
ATOM 760 O O . PHE A 1 93 ? -1.988 -3.436 5.474 1.00 98.44 93 PHE A O 1
ATOM 767 N N . LEU A 1 94 ? -1.510 -3.326 3.285 1.00 97.38 94 LEU A N 1
ATOM 768 C CA . LEU A 1 94 ? -2.899 -3.152 2.853 1.00 97.38 94 LEU A CA 1
ATOM 769 C C . LEU A 1 94 ? -3.787 -4.342 3.223 1.00 97.38 94 LEU A C 1
ATOM 771 O O . LEU A 1 94 ? -4.941 -4.149 3.614 1.00 97.38 94 LEU A O 1
ATOM 775 N N . ARG A 1 95 ? -3.245 -5.562 3.137 1.00 94.69 95 ARG A N 1
ATOM 776 C CA . ARG A 1 95 ? -3.913 -6.778 3.605 1.00 94.69 95 ARG A CA 1
ATOM 777 C C . ARG A 1 95 ? -4.314 -6.631 5.074 1.00 94.69 95 ARG A C 1
ATOM 779 O O . ARG A 1 95 ? -5.467 -6.863 5.417 1.00 94.69 95 ARG A O 1
ATOM 786 N N . ASP A 1 96 ? -3.400 -6.191 5.929 1.00 95.19 96 ASP A N 1
ATOM 787 C CA . ASP A 1 96 ? -3.663 -6.038 7.362 1.00 95.19 96 ASP A CA 1
ATOM 788 C C . ASP A 1 96 ? -4.588 -4.834 7.655 1.00 95.19 96 ASP A C 1
ATOM 790 O O . ASP A 1 96 ? -5.434 -4.881 8.557 1.00 95.19 96 ASP A O 1
ATOM 794 N N . CYS A 1 97 ? -4.530 -3.778 6.832 1.00 95.50 97 CYS A N 1
ATOM 795 C CA . CYS A 1 97 ? -5.439 -2.633 6.916 1.00 95.50 97 CYS A CA 1
ATOM 796 C C . CYS A 1 97 ? -6.918 -3.010 6.746 1.00 95.50 97 CYS A C 1
ATOM 798 O O . CYS A 1 97 ? -7.767 -2.321 7.312 1.00 95.50 97 CYS A O 1
ATOM 800 N N . PHE A 1 98 ? -7.268 -4.094 6.043 1.00 91.75 98 PHE A N 1
ATOM 801 C CA . PHE A 1 98 ? -8.669 -4.528 5.920 1.00 91.75 98 PHE A CA 1
ATOM 802 C C . PHE A 1 98 ? -9.340 -4.859 7.259 1.00 91.75 98 PHE A C 1
ATOM 804 O O . PHE A 1 98 ? -10.565 -4.720 7.396 1.00 91.75 98 PHE A O 1
ATOM 811 N N . SER A 1 99 ? -8.559 -5.298 8.246 1.00 90.88 99 SER A N 1
ATOM 812 C CA . SER A 1 99 ? -9.062 -5.611 9.585 1.00 90.88 99 SER A CA 1
ATOM 813 C C . SER A 1 99 ? -9.159 -4.349 10.462 1.00 90.88 99 SER A C 1
ATOM 815 O O . SER A 1 99 ? -10.012 -4.273 11.354 1.00 90.88 99 SER A O 1
ATOM 817 N N . LEU A 1 100 ? -8.364 -3.312 10.167 1.00 92.62 100 LEU A N 1
ATOM 818 C CA . LEU A 1 100 ? -8.263 -2.094 10.980 1.00 92.62 100 LEU A CA 1
ATOM 819 C C . LEU A 1 100 ? -9.102 -0.917 10.451 1.00 92.62 100 LEU A C 1
ATOM 821 O O . LEU A 1 100 ? -9.765 -0.255 11.250 1.00 92.62 100 LEU A O 1
ATOM 825 N N . MET A 1 101 ? -9.108 -0.672 9.138 1.00 94.75 101 MET A N 1
ATOM 826 C CA . MET A 1 101 ? -9.593 0.552 8.475 1.00 94.75 101 MET A CA 1
ATOM 827 C C . MET A 1 101 ? -10.869 0.340 7.646 1.00 94.75 101 MET A C 1
ATOM 829 O O . MET A 1 101 ? -11.336 -0.784 7.466 1.00 94.75 101 MET A O 1
ATOM 833 N N . ASP A 1 102 ? -11.462 1.415 7.112 1.00 93.50 102 ASP A N 1
ATOM 834 C CA . ASP A 1 102 ? -12.559 1.277 6.147 1.00 93.50 102 ASP A CA 1
ATOM 835 C C . ASP A 1 102 ? -12.110 0.458 4.928 1.00 93.50 102 ASP A C 1
ATOM 837 O O . ASP A 1 102 ? -11.224 0.858 4.175 1.00 93.50 102 ASP A O 1
ATOM 841 N N . ARG A 1 103 ? -12.770 -0.684 4.711 1.00 90.19 103 ARG A N 1
ATOM 842 C CA . ARG A 1 103 ? -12.477 -1.591 3.598 1.00 90.19 103 ARG A CA 1
ATOM 843 C C . ARG A 1 103 ? -12.647 -0.900 2.248 1.00 90.19 103 ARG A C 1
ATOM 845 O O . ARG A 1 103 ? -11.907 -1.213 1.326 1.00 90.19 103 ARG A O 1
ATOM 852 N N . THR A 1 104 ? -13.578 0.049 2.138 1.00 91.19 104 THR A N 1
ATOM 853 C CA . THR A 1 104 ? -13.792 0.808 0.895 1.00 91.19 104 THR A CA 1
ATOM 854 C C . THR A 1 104 ? -12.562 1.640 0.548 1.00 91.19 104 THR A C 1
ATOM 856 O O . THR A 1 104 ? -12.109 1.614 -0.591 1.00 91.19 104 THR A O 1
ATOM 859 N N . PHE A 1 105 ? -11.982 2.314 1.543 1.00 95.06 105 PHE A N 1
ATOM 860 C CA . PHE A 1 105 ? -10.753 3.083 1.379 1.00 95.06 105 PHE A CA 1
ATOM 861 C C . PHE A 1 105 ? -9.574 2.186 0.976 1.00 95.06 105 PHE A C 1
ATOM 863 O O . PHE A 1 105 ? -8.911 2.463 -0.019 1.00 95.06 105 PHE A O 1
ATOM 870 N N . VAL A 1 106 ? -9.369 1.061 1.671 1.00 95.44 106 VAL A N 1
ATOM 871 C CA . VAL A 1 106 ? -8.301 0.097 1.333 1.00 95.44 106 VAL A CA 1
ATOM 872 C C . VAL A 1 106 ? -8.455 -0.429 -0.102 1.00 95.44 106 VAL A C 1
ATOM 874 O O .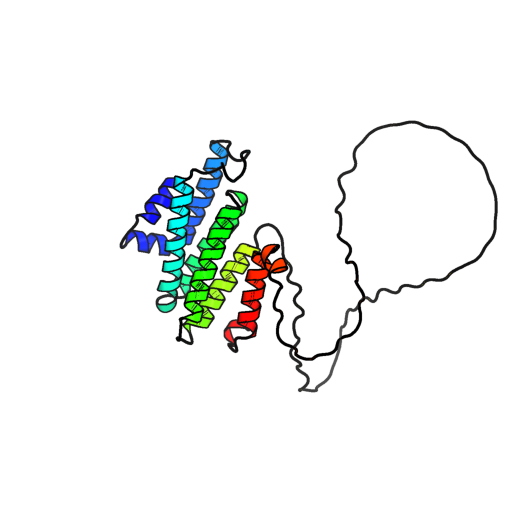 VAL A 1 106 ? -7.479 -0.496 -0.848 1.00 95.44 106 VAL A O 1
ATOM 877 N N . MET A 1 107 ? -9.686 -0.732 -0.536 1.00 90.81 107 MET A N 1
ATOM 878 C CA . MET A 1 107 ? -9.968 -1.137 -1.921 1.00 90.81 107 MET A CA 1
ATOM 879 C C . MET A 1 107 ? -9.641 -0.044 -2.944 1.00 90.81 107 MET A C 1
ATOM 881 O O . MET A 1 107 ? -9.206 -0.368 -4.050 1.00 90.81 107 MET A O 1
ATOM 885 N N . THR A 1 108 ? -9.829 1.234 -2.605 1.00 95.06 108 THR A N 1
ATOM 886 C CA . THR A 1 108 ? -9.411 2.350 -3.465 1.00 95.06 108 THR A CA 1
ATOM 887 C C . THR A 1 108 ? -7.898 2.345 -3.665 1.00 95.06 108 THR A C 1
ATOM 889 O O . THR A 1 108 ? -7.456 2.392 -4.810 1.00 95.06 108 THR A O 1
ATOM 892 N N . LEU A 1 109 ? -7.107 2.166 -2.602 1.00 97.12 109 LEU A N 1
ATOM 893 C CA . LEU A 1 109 ? -5.640 2.099 -2.707 1.00 97.12 109 LEU A CA 1
ATOM 894 C C . LEU A 1 109 ? -5.177 0.921 -3.582 1.00 97.12 109 LEU A C 1
ATOM 896 O O . LEU A 1 109 ? -4.312 1.074 -4.444 1.00 97.12 109 LEU A O 1
ATOM 900 N N . ILE A 1 110 ? -5.804 -0.250 -3.417 1.00 95.31 110 ILE A N 1
ATOM 901 C CA . ILE A 1 110 ? -5.545 -1.442 -4.245 1.00 95.31 110 ILE A CA 1
ATOM 902 C C . ILE A 1 110 ? -5.867 -1.165 -5.717 1.00 95.31 110 ILE A C 1
ATOM 904 O O . ILE A 1 110 ? -5.092 -1.528 -6.605 1.00 95.31 110 ILE A O 1
ATOM 908 N N . ARG A 1 111 ? -7.011 -0.526 -5.990 1.00 92.31 111 ARG A N 1
ATOM 909 C CA . ARG A 1 111 ? -7.433 -0.167 -7.349 1.00 92.31 111 ARG A CA 1
ATOM 910 C C . ARG A 1 111 ? -6.434 0.779 -8.004 1.00 92.31 111 ARG A C 1
ATOM 912 O O . ARG A 1 111 ? -6.089 0.565 -9.161 1.00 92.31 111 ARG A O 1
ATOM 919 N N . GLU A 1 112 ? -5.987 1.803 -7.285 1.00 95.56 112 GLU A N 1
ATOM 920 C CA . GLU A 1 112 ? -5.019 2.773 -7.798 1.00 95.56 112 GLU A CA 1
ATOM 921 C C . GLU A 1 112 ? -3.681 2.114 -8.113 1.00 95.56 112 GLU A C 1
ATOM 923 O O . GLU A 1 112 ? -3.193 2.267 -9.230 1.00 95.56 112 GLU A O 1
ATOM 928 N N . PHE A 1 113 ? -3.150 1.291 -7.202 1.00 97.44 113 PHE A N 1
ATOM 929 C CA . PHE A 1 113 ? -1.933 0.518 -7.458 1.00 97.44 113 PHE A CA 1
ATOM 930 C C . PHE A 1 113 ? -2.046 -0.291 -8.757 1.00 97.44 113 PHE A C 1
ATOM 932 O O . PHE A 1 113 ? -1.201 -0.195 -9.645 1.00 97.44 113 PHE A O 1
ATOM 939 N N . ASN A 1 114 ? -3.138 -1.042 -8.915 1.00 94.50 114 ASN A N 1
ATOM 940 C CA . ASN A 1 114 ? -3.347 -1.876 -10.097 1.00 94.50 114 ASN A CA 1
ATOM 941 C C . ASN A 1 114 ? -3.524 -1.068 -11.384 1.00 94.50 114 ASN A C 1
ATOM 943 O O . ASN A 1 114 ? -3.033 -1.490 -12.432 1.00 94.50 114 ASN A O 1
ATOM 947 N N . ARG A 1 115 ? -4.213 0.076 -11.312 1.00 94.94 115 ARG A N 1
ATOM 948 C CA . ARG A 1 115 ? -4.421 0.975 -12.451 1.00 94.94 115 ARG A CA 1
ATOM 949 C C . ARG A 1 115 ? -3.092 1.510 -12.973 1.00 94.94 115 ARG A C 1
ATOM 951 O O . ARG A 1 115 ? -2.846 1.421 -14.171 1.00 94.94 115 ARG A O 1
ATOM 958 N N . GLU A 1 116 ? -2.237 2.024 -12.093 1.00 95.88 116 GLU A N 1
ATOM 959 C CA . GLU A 1 116 ? -0.958 2.618 -12.500 1.00 95.88 116 GLU A CA 1
ATOM 960 C C . GLU A 1 116 ? 0.024 1.565 -13.033 1.00 95.88 116 GLU A C 1
ATOM 962 O O . GLU A 1 116 ? 0.693 1.793 -14.042 1.00 95.88 116 GLU A O 1
ATOM 967 N N . ILE A 1 117 ? 0.074 0.375 -12.420 1.00 94.31 117 ILE A N 1
ATOM 968 C CA . ILE A 1 117 ? 0.904 -0.728 -12.926 1.00 94.31 117 ILE A CA 1
ATOM 969 C C . ILE A 1 117 ? 0.409 -1.198 -14.301 1.00 94.31 117 ILE A C 1
ATOM 971 O O . ILE A 1 117 ? 1.219 -1.378 -15.210 1.00 94.31 117 ILE A O 1
ATOM 975 N N . ALA A 1 118 ? -0.907 -1.340 -14.496 1.00 91.94 118 ALA A N 1
ATOM 976 C CA . ALA A 1 118 ? -1.483 -1.696 -15.796 1.00 91.94 118 ALA A CA 1
ATOM 977 C C . ALA A 1 118 ? -1.203 -0.629 -16.867 1.00 91.94 118 ALA A C 1
ATOM 979 O O . ALA A 1 118 ? -0.818 -0.968 -17.986 1.00 91.94 118 ALA A O 1
ATOM 980 N N . ALA A 1 119 ? -1.324 0.654 -16.517 1.00 93.75 119 ALA A N 1
ATOM 981 C CA . ALA A 1 119 ? -0.972 1.755 -17.409 1.00 93.75 119 ALA A CA 1
ATOM 982 C C . ALA A 1 119 ? 0.514 1.709 -17.797 1.00 93.75 119 ALA A C 1
ATOM 984 O O . ALA A 1 119 ? 0.862 1.894 -18.964 1.00 93.75 119 ALA A O 1
ATOM 985 N N . LYS A 1 120 ? 1.404 1.403 -16.843 1.00 93.12 120 LYS A N 1
ATOM 986 C CA . LYS A 1 120 ? 2.833 1.245 -17.129 1.00 93.12 120 LYS A CA 1
ATOM 987 C C . LYS A 1 120 ? 3.116 0.056 -18.046 1.00 93.12 120 LYS A C 1
ATOM 989 O O . LYS A 1 120 ? 3.972 0.192 -18.915 1.00 93.12 120 LYS A O 1
ATOM 994 N N . ILE A 1 121 ? 2.412 -1.064 -17.873 1.00 90.75 121 ILE A N 1
ATOM 995 C CA . ILE A 1 121 ? 2.513 -2.238 -18.755 1.00 90.75 121 ILE A CA 1
ATOM 996 C C . ILE A 1 121 ? 2.112 -1.862 -20.185 1.00 90.75 121 ILE A C 1
ATOM 998 O O . ILE A 1 121 ? 2.897 -2.083 -21.101 1.00 90.75 121 ILE A O 1
ATOM 1002 N N . GLY A 1 122 ? 0.948 -1.228 -20.372 1.00 88.25 122 GLY A N 1
ATOM 1003 C CA . GLY A 1 122 ? 0.452 -0.854 -21.704 1.00 88.25 122 GLY A CA 1
ATOM 1004 C C . GLY A 1 122 ? 1.320 0.180 -22.431 1.00 88.25 122 GLY A C 1
ATOM 1005 O O . GLY A 1 122 ? 1.400 0.165 -23.655 1.00 88.25 122 GLY A O 1
ATOM 1006 N N . ASN A 1 123 ? 2.009 1.045 -21.684 1.00 89.56 123 ASN A N 1
ATOM 1007 C CA . ASN A 1 123 ? 2.878 2.085 -22.241 1.00 89.56 123 ASN A CA 1
ATOM 1008 C C . ASN A 1 123 ? 4.345 1.647 -22.405 1.00 89.56 123 ASN A C 1
ATOM 1010 O O . ASN A 1 123 ? 5.157 2.424 -22.910 1.00 89.56 123 ASN A O 1
ATOM 1014 N N . SER A 1 124 ? 4.732 0.461 -21.922 1.00 85.44 124 SER A N 1
ATOM 1015 C CA . SER A 1 124 ? 6.123 0.009 -21.970 1.00 85.44 124 SER A CA 1
ATOM 1016 C C . SER A 1 124 ? 6.383 -0.835 -23.213 1.00 85.44 124 SER A C 1
ATOM 1018 O O . SER A 1 124 ? 5.756 -1.864 -23.425 1.00 85.44 124 SER A O 1
ATOM 1020 N N . THR A 1 125 ? 7.364 -0.418 -24.010 1.00 78.19 125 THR A N 1
ATOM 1021 C CA . THR A 1 125 ? 7.847 -1.154 -25.190 1.00 78.19 125 THR A CA 1
ATOM 1022 C C . THR A 1 125 ? 9.018 -2.088 -24.871 1.00 78.19 125 THR A C 1
ATOM 1024 O O . THR A 1 125 ? 9.529 -2.757 -25.763 1.00 78.19 125 THR A O 1
ATOM 1027 N N . GLU A 1 126 ? 9.469 -2.123 -23.613 1.00 77.38 126 GLU A N 1
ATOM 1028 C CA . GLU A 1 126 ? 10.649 -2.872 -23.181 1.00 77.38 126 GLU A CA 1
ATOM 1029 C C . GLU A 1 126 ? 10.283 -4.333 -22.855 1.00 77.38 126 GLU A C 1
ATOM 1031 O O . GLU A 1 126 ? 9.598 -4.585 -21.854 1.00 77.38 126 GLU A O 1
ATOM 1036 N N . PRO A 1 127 ? 10.774 -5.321 -23.629 1.00 71.12 127 PRO A N 1
ATOM 1037 C CA . PRO A 1 127 ? 10.312 -6.710 -23.545 1.00 71.12 127 PRO A CA 1
ATOM 1038 C C . PRO A 1 127 ? 10.661 -7.415 -22.223 1.00 71.12 127 PRO A C 1
ATOM 1040 O O . PRO A 1 127 ? 10.046 -8.418 -21.879 1.00 71.12 127 PRO A O 1
ATOM 1043 N N . CYS A 1 128 ? 11.622 -6.900 -21.451 1.00 81.19 128 CYS A N 1
ATOM 1044 C CA . CYS A 1 128 ? 11.999 -7.460 -20.145 1.00 81.19 128 CYS A CA 1
ATOM 1045 C C . CYS A 1 128 ? 11.210 -6.841 -18.970 1.00 81.19 128 CYS A C 1
ATOM 1047 O O . CYS A 1 128 ? 10.959 -7.491 -17.950 1.00 81.19 128 CYS A O 1
ATOM 1049 N N . ILE A 1 129 ? 10.773 -5.584 -19.106 1.00 86.56 129 ILE A N 1
ATOM 1050 C CA . ILE A 1 129 ? 10.086 -4.850 -18.032 1.00 86.56 129 ILE A CA 1
ATOM 1051 C C . ILE A 1 129 ? 8.632 -5.307 -17.908 1.00 86.56 129 ILE A C 1
ATOM 1053 O O . ILE A 1 129 ? 8.139 -5.478 -16.791 1.00 86.56 129 ILE A O 1
ATOM 1057 N N . VAL A 1 130 ? 7.964 -5.539 -19.042 1.00 87.69 130 VAL A N 1
ATOM 1058 C CA . VAL A 1 130 ? 6.547 -5.923 -19.084 1.00 87.69 130 VAL A CA 1
ATOM 1059 C C . VAL A 1 130 ? 6.268 -7.205 -18.281 1.00 87.69 130 VAL A C 1
ATOM 1061 O O . VAL A 1 130 ? 5.463 -7.129 -17.348 1.00 87.69 130 VAL A O 1
ATOM 1064 N N . PRO A 1 131 ? 6.964 -8.343 -18.504 1.00 88.44 131 PRO A N 1
ATOM 1065 C CA . PRO A 1 131 ? 6.748 -9.549 -17.699 1.00 88.44 131 PRO A CA 1
ATOM 1066 C C . PRO A 1 131 ? 7.027 -9.334 -16.206 1.00 88.44 131 PRO A C 1
ATOM 1068 O O . PRO A 1 131 ? 6.326 -9.865 -15.348 1.00 88.44 131 PRO A O 1
ATOM 1071 N N . THR A 1 132 ? 8.025 -8.513 -15.872 1.00 90.06 132 THR A N 1
ATOM 1072 C CA . THR A 1 132 ? 8.373 -8.224 -14.474 1.00 90.06 132 THR A CA 1
ATOM 1073 C C . THR A 1 132 ? 7.265 -7.433 -13.770 1.00 90.06 132 THR A C 1
ATOM 1075 O O . THR A 1 132 ? 6.913 -7.752 -12.635 1.00 90.06 132 THR A O 1
ATOM 1078 N N . LEU A 1 133 ? 6.672 -6.436 -14.436 1.00 90.56 133 LEU A N 1
ATOM 1079 C CA . LEU A 1 133 ? 5.522 -5.695 -13.905 1.00 90.56 133 LEU A CA 1
ATOM 1080 C C . LEU A 1 133 ? 4.290 -6.588 -13.744 1.00 90.56 133 LEU A C 1
ATOM 1082 O O . LEU A 1 133 ? 3.579 -6.459 -12.749 1.00 90.56 133 LEU A O 1
ATOM 1086 N N . MET A 1 134 ? 4.056 -7.509 -14.683 1.00 90.06 134 MET A N 1
ATOM 1087 C CA . MET A 1 134 ? 2.973 -8.490 -14.571 1.00 90.06 134 MET A CA 1
ATOM 1088 C C . MET A 1 134 ? 3.161 -9.387 -13.343 1.00 90.06 134 MET A C 1
ATOM 1090 O O . MET A 1 134 ? 2.215 -9.570 -12.581 1.00 90.06 134 MET A O 1
ATOM 1094 N N . LEU A 1 135 ? 4.385 -9.867 -13.086 1.00 90.81 135 LEU A N 1
ATOM 1095 C CA . LEU A 1 135 ? 4.707 -10.629 -11.873 1.00 90.81 135 LEU A CA 1
ATOM 1096 C C . LEU A 1 135 ? 4.487 -9.810 -10.600 1.00 90.81 135 LEU A C 1
ATOM 1098 O O . LEU A 1 135 ? 3.861 -10.302 -9.667 1.00 90.81 135 LEU A O 1
ATOM 1102 N N . VAL A 1 136 ? 4.951 -8.556 -10.569 1.00 92.94 136 VAL A N 1
ATOM 1103 C CA . VAL A 1 136 ? 4.728 -7.644 -9.432 1.00 92.94 136 VAL A CA 1
ATOM 1104 C C . VAL A 1 136 ? 3.235 -7.482 -9.147 1.00 92.94 136 VAL A C 1
ATOM 1106 O O . VAL A 1 136 ? 2.817 -7.575 -7.993 1.00 92.94 136 VAL A O 1
ATOM 1109 N N . LYS A 1 137 ? 2.429 -7.274 -10.193 1.00 92.06 137 LYS A N 1
ATOM 1110 C CA . LYS A 1 137 ? 0.978 -7.108 -10.087 1.00 92.06 137 LYS A CA 1
ATOM 1111 C C . LYS A 1 137 ? 0.290 -8.382 -9.585 1.00 92.06 137 LYS A C 1
ATOM 1113 O O . LYS A 1 137 ? -0.501 -8.315 -8.645 1.00 92.06 137 LYS A O 1
ATOM 1118 N N . LEU A 1 138 ? 0.644 -9.541 -10.145 1.00 90.31 138 LEU A N 1
ATOM 1119 C CA . LEU A 1 138 ? 0.115 -10.838 -9.719 1.00 90.31 138 LEU A CA 1
ATOM 1120 C C . LEU A 1 138 ? 0.468 -11.159 -8.265 1.00 90.31 138 LEU A C 1
ATOM 1122 O O . LEU A 1 138 ? -0.414 -11.539 -7.498 1.00 90.31 138 LEU A O 1
ATOM 1126 N N . ASP A 1 139 ? 1.731 -10.994 -7.865 1.00 92.25 139 ASP A N 1
ATOM 1127 C CA . ASP A 1 139 ? 2.161 -11.262 -6.490 1.00 92.25 139 ASP A CA 1
ATOM 1128 C C . ASP A 1 139 ? 1.485 -10.309 -5.497 1.00 92.25 139 ASP A C 1
ATOM 1130 O O . ASP A 1 139 ? 1.038 -10.743 -4.433 1.00 92.25 139 ASP A O 1
ATOM 1134 N N . PHE A 1 140 ? 1.334 -9.032 -5.865 1.00 94.88 140 PHE A N 1
ATOM 1135 C CA . PHE A 1 140 ? 0.580 -8.060 -5.079 1.00 94.88 140 PHE A CA 1
ATOM 1136 C C . PHE A 1 140 ? -0.864 -8.531 -4.855 1.00 94.88 140 PHE A C 1
ATOM 1138 O O . PHE A 1 140 ? -1.316 -8.637 -3.713 1.00 94.88 140 PHE A O 1
ATOM 1145 N N . LEU A 1 141 ? -1.581 -8.886 -5.926 1.00 91.06 141 LEU A N 1
ATOM 1146 C CA . LEU A 1 141 ? -2.962 -9.362 -5.829 1.00 91.06 141 LEU A CA 1
ATOM 1147 C C . LEU A 1 141 ? -3.083 -10.684 -5.079 1.00 91.06 141 LEU A C 1
ATOM 1149 O O . LEU A 1 141 ? -4.026 -10.847 -4.310 1.00 91.06 141 LEU A O 1
ATOM 1153 N N . ARG A 1 142 ? -2.128 -11.602 -5.247 1.00 90.19 142 ARG A N 1
ATOM 1154 C CA . ARG A 1 142 ? -2.076 -12.868 -4.509 1.00 90.19 142 ARG A CA 1
ATOM 1155 C C . ARG A 1 142 ? -2.008 -12.629 -3.002 1.00 90.19 142 ARG A C 1
ATOM 1157 O O . ARG A 1 142 ? -2.730 -13.280 -2.249 1.00 90.19 142 ARG A O 1
ATOM 1164 N N . ILE A 1 143 ? -1.176 -11.686 -2.556 1.00 92.88 143 ILE A N 1
ATOM 1165 C CA . ILE A 1 143 ? -1.071 -11.320 -1.137 1.00 92.88 143 ILE A CA 1
ATOM 1166 C C . ILE A 1 143 ? -2.380 -10.691 -0.646 1.00 92.88 143 ILE A C 1
ATOM 1168 O O . ILE A 1 143 ? -2.897 -11.099 0.392 1.00 92.88 143 ILE A O 1
ATOM 1172 N N . ILE A 1 144 ? -2.953 -9.749 -1.396 1.00 91.00 144 ILE A N 1
ATOM 1173 C CA . ILE A 1 144 ? -4.222 -9.094 -1.039 1.00 91.00 144 ILE A CA 1
ATOM 1174 C C . ILE A 1 144 ? -5.375 -10.106 -0.959 1.00 91.00 144 ILE A C 1
ATOM 1176 O O . ILE A 1 144 ? -6.135 -10.100 0.006 1.00 91.00 144 ILE A O 1
ATOM 1180 N N . ALA A 1 145 ? -5.478 -11.009 -1.936 1.00 84.44 145 ALA A N 1
ATOM 1181 C CA . ALA A 1 145 ? -6.505 -12.047 -2.007 1.00 84.44 145 ALA A CA 1
ATOM 1182 C C . ALA A 1 145 ? -6.347 -13.136 -0.933 1.00 84.44 145 ALA A C 1
ATOM 1184 O O . ALA A 1 145 ? -7.282 -13.894 -0.694 1.00 84.44 145 ALA A O 1
ATOM 1185 N N . SER A 1 146 ? -5.193 -13.202 -0.259 1.00 84.75 146 SER A N 1
ATOM 1186 C CA . SER A 1 146 ? -5.006 -14.066 0.911 1.00 84.75 146 SER A CA 1
ATOM 1187 C C . SER A 1 146 ? -5.668 -13.519 2.185 1.00 84.75 146 SER A C 1
ATOM 1189 O O . SER A 1 146 ? -5.649 -14.197 3.213 1.00 84.75 146 SER A O 1
ATOM 1191 N N . HIS A 1 147 ? -6.253 -12.311 2.149 1.00 76.25 147 HIS A N 1
ATOM 1192 C CA . HIS A 1 147 ? -6.961 -11.748 3.300 1.00 76.25 147 HIS A CA 1
ATOM 1193 C C . HIS A 1 147 ? -8.286 -12.473 3.582 1.00 76.25 147 HIS A C 1
ATOM 1195 O O . HIS A 1 147 ? -9.171 -12.569 2.736 1.00 76.25 147 HIS A O 1
ATOM 1201 N N . GLU A 1 148 ? -8.395 -12.950 4.819 1.00 56.75 148 GLU A N 1
ATOM 1202 C CA . GLU A 1 148 ? -9.559 -13.511 5.514 1.00 56.75 148 GLU A CA 1
ATOM 1203 C C . GLU A 1 148 ? -10.255 -14.755 4.928 1.00 56.75 148 GLU A C 1
ATOM 1205 O O . GLU A 1 148 ? -10.699 -15.552 5.744 1.00 56.75 148 GLU A O 1
ATOM 1210 N N . HIS A 1 149 ? -10.300 -15.052 3.622 1.00 51.91 149 HIS A N 1
ATOM 1211 C CA . HIS A 1 149 ? -10.891 -16.318 3.138 1.00 51.91 149 HIS A CA 1
ATOM 1212 C C . HIS A 1 149 ? -10.260 -16.823 1.828 1.00 51.91 149 HIS A C 1
ATOM 1214 O O . HIS A 1 149 ? -10.220 -16.121 0.825 1.00 51.91 149 HIS A O 1
ATOM 1220 N N . PHE A 1 150 ? -9.823 -18.085 1.838 1.00 48.75 150 PHE A N 1
ATOM 1221 C CA . PHE A 1 150 ? -9.332 -18.863 0.696 1.00 48.75 150 PHE A CA 1
ATOM 1222 C C . PHE A 1 150 ? -10.323 -18.798 -0.486 1.00 48.75 150 PHE A C 1
ATOM 1224 O O . PHE A 1 150 ? -11.313 -19.530 -0.525 1.00 48.75 150 PHE A O 1
ATOM 1231 N N . ILE A 1 151 ? -10.065 -17.946 -1.477 1.00 52.25 151 ILE A N 1
ATOM 1232 C CA . ILE A 1 151 ? -10.711 -18.067 -2.786 1.00 52.25 151 ILE A CA 1
ATOM 1233 C C . ILE A 1 151 ? -9.925 -19.143 -3.531 1.00 52.25 151 ILE A C 1
ATOM 1235 O O . ILE A 1 151 ? -8.953 -18.847 -4.223 1.00 52.25 151 ILE A O 1
ATOM 1239 N N . ILE A 1 152 ? -10.301 -20.414 -3.350 1.00 47.69 152 ILE A N 1
ATOM 1240 C CA . ILE A 1 152 ? -9.824 -21.470 -4.249 1.00 47.69 152 ILE A CA 1
ATOM 1241 C C . ILE A 1 152 ? -10.427 -21.160 -5.619 1.00 47.69 152 ILE A C 1
ATOM 1243 O O . ILE A 1 152 ? -11.584 -21.481 -5.894 1.00 47.69 152 ILE A O 1
ATOM 1247 N N . LEU A 1 153 ? -9.647 -20.511 -6.480 1.00 45.66 153 LEU A N 1
ATOM 1248 C CA . LEU A 1 153 ? -9.923 -20.469 -7.906 1.00 45.66 153 LEU A CA 1
ATOM 1249 C C . LEU A 1 153 ? -9.664 -21.886 -8.429 1.00 45.66 153 LEU A C 1
ATOM 1251 O O . LEU A 1 153 ? -8.545 -22.221 -8.805 1.00 45.66 153 LEU A O 1
ATOM 1255 N N . ASN A 1 154 ? -10.686 -22.746 -8.389 1.00 41.47 154 ASN A N 1
ATOM 1256 C CA . ASN A 1 154 ? -10.666 -24.038 -9.078 1.00 41.47 154 ASN A CA 1
ATOM 1257 C C . ASN A 1 154 ? -10.746 -23.771 -10.581 1.00 41.47 154 ASN A C 1
ATOM 1259 O O . ASN A 1 154 ? -11.792 -23.922 -11.210 1.00 41.47 154 ASN A O 1
ATOM 1263 N N . LEU A 1 155 ? -9.646 -23.282 -11.140 1.00 48.22 155 LEU A N 1
ATOM 1264 C CA . LEU A 1 155 ? -9.510 -23.105 -12.569 1.00 48.22 155 LEU A CA 1
ATOM 1265 C C . LEU A 1 155 ? -9.297 -24.494 -13.171 1.00 48.22 155 LEU A C 1
ATOM 1267 O O . LEU A 1 155 ? -8.442 -25.237 -12.680 1.00 48.22 155 LEU A O 1
ATOM 1271 N N . PRO A 1 156 ? -10.056 -24.880 -14.208 1.00 39.22 156 PRO A N 1
ATOM 1272 C CA . PRO A 1 156 ? -9.735 -26.076 -14.960 1.00 39.22 156 PRO A CA 1
ATOM 1273 C C . PRO A 1 156 ? -8.343 -25.872 -15.559 1.00 39.22 156 PRO A C 1
ATOM 1275 O O . PRO A 1 156 ? -8.154 -25.037 -16.444 1.00 39.22 156 PRO A O 1
ATOM 1278 N N . PHE A 1 157 ? -7.350 -26.600 -15.051 1.00 39.44 157 PHE A N 1
ATOM 1279 C CA . PHE A 1 157 ? -6.048 -26.658 -15.694 1.00 39.44 157 PHE A CA 1
ATOM 1280 C C . PHE A 1 157 ? -6.275 -27.232 -17.089 1.00 39.44 157 PHE A C 1
ATOM 1282 O O . PHE A 1 157 ? -6.702 -28.379 -17.235 1.00 39.44 157 PHE A O 1
ATOM 1289 N N . CYS A 1 158 ? -6.015 -26.429 -18.120 1.00 38.25 158 CYS A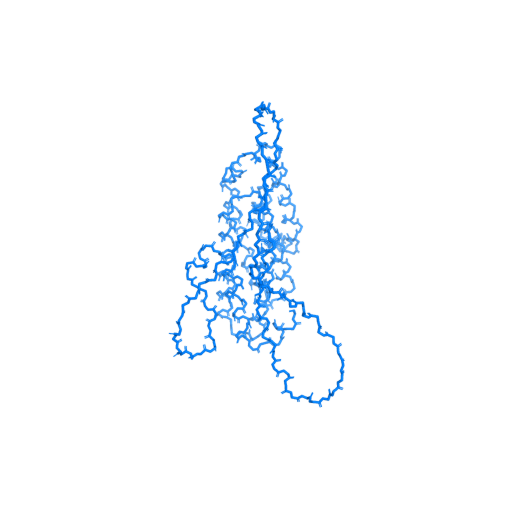 N 1
ATOM 1290 C CA . CYS A 1 158 ? -5.861 -26.955 -19.461 1.00 38.25 158 CYS A CA 1
ATOM 1291 C C . CYS A 1 158 ? -4.612 -27.837 -19.415 1.00 38.25 158 CYS A C 1
ATOM 1293 O O . CYS A 1 158 ? -3.488 -27.339 -19.470 1.00 38.25 158 CYS A O 1
ATOM 1295 N N . SER A 1 159 ? -4.804 -29.143 -19.219 1.00 37.66 159 SER A N 1
ATOM 1296 C CA . SER A 1 159 ? -3.787 -30.131 -19.535 1.00 37.66 159 SER A CA 1
ATOM 1297 C C . SER A 1 159 ? -3.483 -29.937 -21.010 1.00 37.66 159 SER A C 1
ATOM 1299 O O . SER A 1 159 ? -4.251 -30.353 -21.878 1.00 37.66 159 SER A O 1
ATOM 1301 N N . THR A 1 160 ? -2.395 -29.228 -21.297 1.00 36.22 160 THR A N 1
ATOM 1302 C CA . THR A 1 160 ? -1.806 -29.230 -22.622 1.00 36.22 160 THR A CA 1
ATOM 1303 C C . THR A 1 160 ? -1.667 -30.684 -23.022 1.00 36.22 160 THR A C 1
ATOM 1305 O O . THR A 1 160 ? -1.148 -31.527 -22.289 1.00 36.22 160 THR A O 1
ATOM 1308 N N . ASN A 1 161 ? -2.264 -30.978 -24.163 1.00 36.91 161 ASN A N 1
ATOM 1309 C CA . ASN A 1 161 ? -2.340 -32.288 -24.753 1.00 36.91 161 ASN A CA 1
ATOM 1310 C C . ASN A 1 161 ? -0.908 -32.743 -25.094 1.00 36.91 161 ASN A C 1
ATOM 1312 O O . ASN A 1 161 ? -0.446 -32.568 -26.216 1.00 36.91 161 ASN A O 1
ATOM 1316 N N . LEU A 1 162 ? -0.174 -33.303 -24.124 1.00 38.75 162 LEU A N 1
ATOM 1317 C CA . LEU A 1 162 ? 0.972 -34.171 -24.389 1.00 38.75 162 LEU A CA 1
ATOM 1318 C C . LEU A 1 162 ? 0.431 -35.533 -24.856 1.00 38.75 162 LEU A C 1
ATOM 1320 O O . LEU A 1 162 ? 0.637 -36.565 -24.225 1.00 38.75 162 LEU A O 1
ATOM 1324 N N . GLN A 1 163 ? -0.282 -35.547 -25.983 1.00 31.53 163 GLN A N 1
ATOM 1325 C CA . GLN A 1 163 ? -0.413 -36.742 -26.808 1.00 31.53 163 GLN A CA 1
ATOM 1326 C C . GLN A 1 163 ? 0.573 -36.604 -27.956 1.00 31.53 163 GLN A C 1
ATOM 1328 O O . GLN A 1 163 ? 0.315 -35.957 -28.965 1.00 31.53 163 GLN A O 1
ATOM 1333 N N . GLY A 1 164 ? 1.743 -37.199 -27.754 1.00 33.56 164 GLY A N 1
ATOM 1334 C CA . GLY A 1 164 ? 2.788 -37.223 -28.765 1.00 33.56 164 GLY A CA 1
ATOM 1335 C C . GLY A 1 164 ? 4.100 -37.861 -28.335 1.00 33.56 164 GLY A C 1
ATOM 1336 O O . GLY A 1 164 ? 5.103 -37.611 -28.984 1.00 33.56 164 GLY A O 1
ATOM 1337 N N . MET A 1 165 ? 4.134 -38.668 -27.271 1.00 29.84 165 MET A N 1
ATOM 1338 C CA . MET A 1 165 ? 5.200 -39.656 -27.109 1.00 29.84 165 MET A CA 1
ATOM 1339 C C . MET A 1 165 ? 4.624 -40.892 -26.421 1.00 29.84 165 MET A C 1
ATOM 1341 O O . MET A 1 165 ? 4.493 -40.965 -25.203 1.00 29.84 165 MET A O 1
ATOM 1345 N N . SER A 1 166 ? 4.208 -41.850 -27.240 1.00 28.89 166 SER A N 1
ATOM 1346 C CA . SER A 1 166 ? 3.893 -43.199 -26.798 1.00 28.89 166 SER A CA 1
ATOM 1347 C C . SER A 1 166 ? 5.156 -43.856 -26.246 1.00 28.89 166 SER A C 1
ATOM 1349 O O . SER A 1 166 ? 6.078 -44.087 -27.017 1.00 28.89 166 SER A O 1
ATOM 1351 N N . THR A 1 167 ? 5.163 -44.218 -24.965 1.00 31.55 167 THR A N 1
ATOM 1352 C CA . THR A 1 167 ? 5.617 -45.530 -24.474 1.00 31.55 167 THR A CA 1
ATOM 1353 C C . THR A 1 167 ? 5.009 -45.792 -23.094 1.00 31.55 167 THR A C 1
ATOM 1355 O O . THR A 1 167 ? 4.833 -44.910 -22.261 1.00 31.55 167 THR A O 1
ATOM 1358 N N . SER A 1 168 ? 4.582 -47.032 -22.924 1.00 36.78 168 SER A N 1
ATOM 1359 C CA . SER A 1 168 ? 3.688 -47.589 -21.917 1.00 36.78 168 SER A CA 1
ATOM 1360 C C . SER A 1 168 ? 4.296 -47.765 -20.516 1.00 36.78 168 SER A C 1
ATOM 1362 O O . SER A 1 168 ? 5.483 -48.041 -20.390 1.00 36.78 168 SER A O 1
ATOM 1364 N N . HIS A 1 169 ? 3.440 -47.682 -19.483 1.00 31.14 169 HIS A N 1
ATOM 1365 C CA . HIS A 1 169 ? 3.149 -48.706 -18.451 1.00 31.14 169 HIS A CA 1
ATOM 1366 C C . HIS A 1 169 ? 2.804 -48.091 -17.074 1.00 31.14 169 HIS A C 1
ATOM 1368 O O . HIS A 1 169 ? 3.625 -47.396 -16.497 1.00 31.14 169 HIS A O 1
ATOM 1374 N N . SER A 1 170 ? 1.614 -48.462 -16.562 1.00 33.47 170 SER A N 1
ATOM 1375 C CA . SER A 1 170 ? 1.206 -48.605 -15.140 1.00 33.47 170 SER A CA 1
ATOM 1376 C C . SER A 1 170 ? 1.300 -47.361 -14.231 1.00 33.47 170 SER A C 1
ATOM 1378 O O . SER A 1 170 ? 2.360 -46.790 -14.066 1.00 33.47 170 SER A O 1
ATOM 1380 N N . GLY A 1 171 ? 0.297 -46.885 -13.495 1.00 31.66 171 GLY A N 1
ATOM 1381 C CA . GLY A 1 171 ? -1.024 -47.352 -13.078 1.00 31.66 171 GLY A CA 1
ATOM 1382 C C . GLY A 1 171 ? -1.386 -46.550 -11.811 1.00 31.66 171 GLY A C 1
ATOM 1383 O O . GLY A 1 171 ? -0.502 -46.284 -11.000 1.00 31.66 171 GLY A O 1
ATOM 1384 N N . GLY A 1 172 ? -2.648 -46.140 -11.640 1.00 30.83 172 GLY A N 1
ATOM 1385 C CA . GLY A 1 172 ? -3.118 -45.521 -10.388 1.00 30.83 172 GLY A CA 1
ATOM 1386 C C . GLY A 1 172 ? -4.103 -44.365 -10.558 1.00 30.83 172 GLY A C 1
ATOM 1387 O O . GLY A 1 172 ? -3.787 -43.229 -10.224 1.00 30.83 172 GLY A O 1
ATOM 1388 N N . SER A 1 173 ? -5.306 -44.654 -11.056 1.00 30.36 173 SER A N 1
ATOM 1389 C CA . SER A 1 173 ? -6.450 -43.737 -11.003 1.00 30.36 173 SER A CA 1
ATOM 1390 C C . SER A 1 173 ? -7.258 -43.999 -9.731 1.00 30.36 173 SER A C 1
ATOM 1392 O O . SER A 1 173 ? -7.746 -45.111 -9.537 1.00 30.36 173 SER A O 1
ATOM 1394 N N . PHE A 1 174 ? -7.456 -42.978 -8.897 1.00 28.47 174 PHE A N 1
ATOM 1395 C CA . PHE A 1 174 ? -8.492 -42.977 -7.861 1.00 28.47 174 PHE A CA 1
ATOM 1396 C C . PHE A 1 174 ? -9.657 -42.117 -8.360 1.00 28.47 174 PHE A C 1
ATOM 1398 O O . PHE A 1 174 ? -9.630 -40.896 -8.249 1.00 28.47 174 PHE A O 1
ATOM 1405 N N . HIS A 1 175 ? -10.667 -42.748 -8.955 1.00 33.78 175 HIS A N 1
ATOM 1406 C CA . HIS A 1 175 ? -11.981 -42.139 -9.156 1.00 33.78 175 HIS A CA 1
ATOM 1407 C C . HIS A 1 175 ? -12.964 -42.899 -8.265 1.00 33.78 175 HIS A C 1
ATOM 1409 O O . HIS A 1 175 ? -13.272 -44.057 -8.536 1.00 33.78 175 HIS A O 1
ATOM 1415 N N . SER A 1 176 ? -13.455 -42.256 -7.205 1.00 30.09 176 SER A N 1
ATOM 1416 C CA . SER A 1 176 ? -14.616 -42.747 -6.461 1.00 30.09 176 SER A CA 1
ATOM 1417 C C . SER A 1 176 ? -15.874 -42.297 -7.194 1.00 30.09 176 SER A C 1
ATOM 1419 O O . SER A 1 176 ? -16.261 -41.131 -7.142 1.00 30.09 176 SER A O 1
ATOM 1421 N N . THR A 1 177 ? -16.491 -43.226 -7.915 1.00 33.72 177 THR A N 1
ATOM 1422 C CA . THR A 1 177 ? -17.822 -43.076 -8.494 1.00 33.72 177 THR A CA 1
ATOM 1423 C C . THR A 1 177 ? -18.875 -43.261 -7.403 1.00 33.72 177 THR A C 1
ATOM 1425 O O . THR A 1 177 ? -18.895 -44.259 -6.686 1.00 33.72 177 THR A O 1
ATOM 1428 N N . ALA A 1 178 ? -19.770 -42.285 -7.276 1.00 31.62 178 ALA A N 1
ATOM 1429 C CA . ALA A 1 178 ? -21.007 -42.439 -6.530 1.00 31.62 178 ALA A CA 1
ATOM 1430 C C . ALA A 1 178 ? -21.943 -43.377 -7.310 1.00 31.62 178 ALA A C 1
ATOM 1432 O O . ALA A 1 178 ? -22.282 -43.096 -8.459 1.00 31.62 178 ALA A O 1
ATOM 1433 N N . SER A 1 179 ? -22.370 -44.479 -6.694 1.00 32.38 179 SER A N 1
ATOM 1434 C CA . SER A 1 179 ? -23.432 -45.337 -7.221 1.00 32.38 179 SER A CA 1
ATOM 1435 C C . SER A 1 179 ? -24.746 -45.029 -6.508 1.00 32.38 179 SER A C 1
ATOM 1437 O O . SER A 1 179 ? -24.939 -45.401 -5.350 1.00 32.38 179 SER A O 1
ATOM 1439 N N . ALA A 1 180 ? -25.653 -44.364 -7.220 1.00 33.16 180 ALA A N 1
ATOM 1440 C CA . ALA A 1 180 ? -27.072 -44.369 -6.910 1.00 33.16 180 ALA A CA 1
ATOM 1441 C C . ALA A 1 180 ? -27.668 -45.711 -7.360 1.00 33.16 180 ALA A C 1
ATOM 1443 O O . ALA A 1 180 ? -27.505 -46.098 -8.516 1.00 33.16 180 ALA A O 1
ATOM 1444 N N . PHE A 1 181 ? -28.384 -46.397 -6.472 1.00 29.98 181 PHE A N 1
ATOM 1445 C CA . PHE A 1 181 ? -29.351 -47.413 -6.869 1.00 29.98 181 PHE A CA 1
ATOM 1446 C C . PHE A 1 181 ? -30.678 -47.126 -6.162 1.00 29.98 181 PHE A C 1
ATOM 1448 O O . PHE A 1 181 ? -30.763 -47.080 -4.938 1.00 29.98 181 PHE A O 1
ATOM 1455 N N . SER A 1 182 ? -31.703 -46.880 -6.973 1.00 28.03 182 SER A N 1
ATOM 1456 C CA . SER A 1 182 ? -33.107 -46.917 -6.580 1.00 28.03 182 SER A CA 1
ATOM 1457 C C . SER A 1 182 ? -33.631 -48.328 -6.821 1.00 28.03 182 SER A C 1
ATOM 1459 O O . SER A 1 182 ? -33.425 -48.879 -7.901 1.00 28.03 182 SER A O 1
ATOM 1461 N N . SER A 1 183 ? -34.383 -48.876 -5.871 1.00 28.97 183 SER A N 1
ATOM 1462 C CA . SER A 1 183 ? -35.334 -49.960 -6.129 1.00 28.97 183 SER A CA 1
ATOM 1463 C C . SER A 1 183 ? -36.556 -49.790 -5.229 1.00 28.97 183 SER A C 1
ATOM 1465 O O . SER A 1 183 ? -36.434 -49.520 -4.037 1.00 28.97 183 SER A O 1
ATOM 1467 N N . ASN A 1 184 ? -37.721 -49.900 -5.856 1.00 27.94 184 ASN A N 1
ATOM 1468 C CA . ASN A 1 184 ? -39.053 -49.573 -5.365 1.00 27.94 184 ASN A CA 1
ATOM 1469 C C . ASN A 1 184 ? -39.800 -50.853 -4.923 1.00 27.94 184 ASN A C 1
ATOM 1471 O O . ASN A 1 184 ? -39.594 -51.884 -5.559 1.00 27.94 184 ASN A O 1
ATOM 1475 N N . SER A 1 185 ? -40.740 -50.715 -3.965 1.00 28.62 185 SER A N 1
ATOM 1476 C CA . SER A 1 185 ? -41.944 -51.560 -3.688 1.00 28.62 185 SER A CA 1
ATOM 1477 C C . SER A 1 185 ? -41.714 -53.019 -3.210 1.00 28.62 185 SER A C 1
ATOM 1479 O O . SER A 1 185 ? -40.728 -53.619 -3.602 1.00 28.62 185 SER A O 1
ATOM 1481 N N . GLU A 1 186 ? -42.489 -53.709 -2.354 1.00 27.52 186 GLU A N 1
ATOM 1482 C CA . GLU A 1 186 ? -43.865 -53.693 -1.790 1.00 27.52 186 GLU A CA 1
ATOM 1483 C C . GLU A 1 186 ? -43.771 -54.323 -0.360 1.00 27.52 186 GLU A C 1
ATOM 1485 O O . GLU A 1 186 ? -42.868 -55.115 -0.119 1.00 27.52 186 GLU A O 1
ATOM 1490 N N . GLY A 1 187 ? -44.521 -53.968 0.694 1.00 26.64 187 GLY A N 1
ATOM 1491 C CA . GLY A 1 187 ? -45.920 -54.327 0.971 1.00 26.64 187 GLY A CA 1
ATOM 1492 C C . GLY A 1 187 ? -46.076 -54.990 2.371 1.00 26.64 187 GLY A C 1
ATOM 1493 O O . GLY A 1 187 ? -45.252 -55.815 2.751 1.00 26.64 187 GLY A O 1
ATOM 1494 N N . SER A 1 188 ? -47.165 -54.647 3.087 1.00 27.75 188 SER A N 1
ATOM 1495 C CA . SER A 1 188 ? -47.856 -55.415 4.168 1.00 27.75 188 SER A CA 1
ATOM 1496 C C . SER A 1 188 ? -47.594 -55.133 5.676 1.00 27.75 188 SER A C 1
ATOM 1498 O O . SER A 1 188 ? -46.711 -55.699 6.306 1.00 27.75 188 SER A O 1
ATOM 1500 N N . SER A 1 189 ? -48.493 -54.307 6.250 1.00 26.70 189 SER A N 1
ATOM 1501 C CA . SER A 1 189 ? -49.323 -54.469 7.484 1.00 26.70 189 SER A CA 1
ATOM 1502 C C . SER A 1 189 ? -48.771 -55.039 8.816 1.00 26.70 189 SER A C 1
ATOM 1504 O O . SER A 1 189 ? -48.516 -56.233 8.890 1.00 26.70 189 SER A O 1
ATOM 1506 N N . SER A 1 190 ? -48.845 -54.260 9.921 1.00 26.97 190 SER A N 1
ATOM 1507 C CA . SER A 1 190 ? -49.864 -54.381 11.012 1.00 26.97 190 SER A CA 1
ATOM 1508 C C . SER A 1 190 ? -49.522 -53.602 12.318 1.00 26.97 190 SER A C 1
ATOM 1510 O O . SER A 1 190 ? -48.415 -53.747 12.816 1.00 26.97 190 SER A O 1
ATOM 1512 N N . LEU A 1 191 ? -50.516 -52.859 12.862 1.00 26.39 191 LEU A N 1
ATOM 1513 C CA . LEU A 1 191 ? -50.903 -52.596 14.286 1.00 26.39 191 LEU A CA 1
ATOM 1514 C C . LEU A 1 191 ? -49.800 -52.150 15.303 1.00 26.39 191 LEU A C 1
ATOM 1516 O O . LEU A 1 191 ? -48.874 -52.901 15.565 1.00 26.39 191 LEU A O 1
ATOM 1520 N N . SER A 1 192 ? -49.862 -51.029 16.052 1.00 27.42 192 SER A N 1
ATOM 1521 C CA . SER A 1 192 ? -50.802 -50.741 17.167 1.00 27.42 192 SER A CA 1
ATOM 1522 C C . SER A 1 192 ? -50.471 -49.411 17.910 1.00 27.42 192 SER A C 1
ATOM 1524 O O . SER A 1 192 ? -49.304 -49.125 18.139 1.00 27.42 192 SER A O 1
ATOM 1526 N N . MET A 1 193 ? -51.524 -48.714 18.372 1.00 28.19 193 MET A N 1
ATOM 1527 C CA . MET A 1 193 ? -51.738 -47.926 19.620 1.00 28.19 193 MET A CA 1
ATOM 1528 C C . MET A 1 193 ? -50.938 -46.654 20.033 1.00 28.19 193 MET A C 1
ATOM 1530 O O . MET A 1 193 ? -49.719 -46.617 20.134 1.00 28.19 193 MET A O 1
ATOM 1534 N N . SER A 1 194 ? -51.758 -45.651 20.389 1.00 27.61 194 SER A N 1
ATOM 1535 C CA . SER A 1 194 ? -51.613 -44.331 21.047 1.00 27.61 194 SER A CA 1
ATOM 1536 C C . SER A 1 194 ? -50.762 -44.314 22.347 1.00 27.61 194 SER A C 1
ATOM 1538 O O . SER A 1 194 ? -50.558 -45.364 22.938 1.00 27.61 194 SER A O 1
ATOM 1540 N N . VAL A 1 195 ? -50.245 -43.196 22.901 1.00 28.62 195 VAL A N 1
ATOM 1541 C CA . VAL A 1 195 ? -50.936 -42.064 23.579 1.00 28.62 195 VAL A CA 1
ATOM 1542 C C . VAL A 1 195 ? -49.930 -40.924 23.922 1.00 28.62 195 VAL A C 1
ATOM 1544 O O . VAL A 1 195 ? -48.770 -41.177 24.225 1.00 28.62 195 VAL A O 1
ATOM 1547 N N . HIS A 1 196 ? -50.429 -39.678 23.908 1.00 27.00 196 HIS A N 1
ATOM 1548 C CA . HIS A 1 196 ? -49.957 -38.410 24.518 1.00 27.00 196 HIS A CA 1
ATOM 1549 C C . HIS A 1 196 ? -49.008 -38.464 25.746 1.00 27.00 196 HIS A C 1
ATOM 1551 O O . HIS A 1 196 ? -49.329 -39.153 26.707 1.00 27.00 196 HIS A O 1
ATOM 1557 N N . HIS A 1 197 ? -48.029 -37.538 25.835 1.00 29.33 197 HIS A N 1
ATOM 1558 C CA . HIS A 1 197 ? -48.037 -36.423 26.816 1.00 29.33 197 HIS A CA 1
ATOM 1559 C C . HIS A 1 197 ? -46.952 -35.357 26.536 1.00 29.33 197 HIS A C 1
ATOM 1561 O O . HIS A 1 197 ? -45.854 -35.661 26.079 1.00 29.33 197 HIS A O 1
ATOM 1567 N N . SER A 1 198 ? -47.288 -34.103 26.832 1.00 26.73 198 SER A N 1
ATOM 1568 C CA . SER A 1 198 ? -46.470 -32.890 26.718 1.00 26.73 198 SER A CA 1
ATOM 1569 C C . SER A 1 198 ? -45.493 -32.742 27.894 1.00 26.73 198 SER A C 1
ATOM 1571 O O . SER A 1 198 ? -45.857 -33.117 29.003 1.00 26.73 198 SER A O 1
ATOM 1573 N N . SER A 1 199 ? -44.319 -32.119 27.694 1.00 28.98 199 SER A N 1
ATOM 1574 C CA . SER A 1 199 ? -43.630 -31.234 28.668 1.00 28.98 199 SER A CA 1
ATOM 1575 C C . SER A 1 199 ? -42.355 -30.617 28.074 1.00 28.98 199 SER A C 1
ATOM 1577 O O . SER A 1 199 ? -41.525 -31.298 27.484 1.00 28.98 199 SER A O 1
ATOM 1579 N N . SER A 1 200 ? -42.225 -29.308 28.252 1.00 27.86 200 SER A N 1
ATOM 1580 C CA . SER A 1 200 ? -41.163 -28.401 27.809 1.00 27.86 200 SER A CA 1
ATOM 1581 C C . SER A 1 200 ? -39.929 -28.384 28.725 1.00 27.86 200 SER A C 1
ATOM 1583 O O . SER A 1 200 ? -40.092 -28.263 29.936 1.00 27.86 200 SER A O 1
ATOM 1585 N N . GLN A 1 201 ? -38.709 -28.363 28.160 1.00 27.91 201 GLN A N 1
ATOM 1586 C CA . GLN A 1 201 ? -37.511 -27.801 28.812 1.00 27.91 201 GLN A CA 1
ATOM 1587 C C . GLN A 1 201 ? -36.397 -27.427 27.807 1.00 27.91 201 GLN A C 1
ATOM 1589 O O . GLN A 1 201 ? -36.310 -27.969 26.711 1.00 27.91 201 GLN A O 1
ATOM 1594 N N . ILE A 1 202 ? -35.604 -26.427 28.195 1.00 30.08 202 ILE A N 1
ATOM 1595 C CA . ILE A 1 202 ? -34.789 -25.494 27.396 1.00 30.08 202 ILE A CA 1
ATOM 1596 C C . ILE A 1 202 ? -33.305 -25.914 27.365 1.00 30.08 202 ILE A C 1
ATOM 1598 O O . ILE A 1 202 ? -32.747 -26.123 28.436 1.00 30.08 202 ILE A O 1
ATOM 1602 N N . GLN A 1 203 ? -32.640 -25.905 26.195 1.00 28.44 203 GLN A N 1
ATOM 1603 C CA . GLN A 1 203 ? -31.222 -25.495 26.024 1.00 28.44 203 GLN A CA 1
ATOM 1604 C C . GLN A 1 203 ? -30.830 -25.356 24.527 1.00 28.44 203 GLN A C 1
ATOM 1606 O O . GLN A 1 203 ? -31.378 -26.081 23.697 1.00 28.44 203 GLN A O 1
ATOM 1611 N N . PRO A 1 204 ? -29.919 -24.429 24.150 1.00 31.36 204 PRO A N 1
ATOM 1612 C CA . PRO A 1 204 ? -29.730 -23.997 22.764 1.00 31.36 204 PRO A CA 1
ATOM 1613 C C . PRO A 1 204 ? -28.709 -24.849 21.994 1.00 31.36 204 PRO A C 1
ATOM 1615 O O . PRO A 1 204 ? -27.647 -25.191 22.510 1.00 31.36 204 PRO A O 1
ATOM 1618 N N . SER A 1 205 ? -29.012 -25.135 20.727 1.00 29.20 205 SER A N 1
ATOM 1619 C CA . SER A 1 205 ? -28.098 -25.752 19.757 1.00 29.20 205 SER A CA 1
ATOM 1620 C C . SER A 1 205 ? -27.520 -24.679 18.829 1.00 29.20 205 SER A C 1
ATOM 1622 O O . SER A 1 205 ? -28.250 -23.829 18.322 1.00 29.20 205 SER A O 1
ATOM 1624 N N . SER A 1 206 ? -26.205 -24.722 18.625 1.00 32.28 206 SER A N 1
ATOM 1625 C CA . SER A 1 206 ? -25.394 -23.846 17.772 1.00 32.28 206 SER A CA 1
ATOM 1626 C C . SER A 1 206 ? -25.948 -23.662 16.343 1.00 32.28 206 SER A C 1
ATOM 1628 O O . SER A 1 206 ? -26.499 -24.617 15.791 1.00 32.28 206 SER A O 1
ATOM 1630 N N . PRO A 1 207 ? -25.755 -22.501 15.681 1.00 36.62 207 PRO A N 1
ATOM 1631 C CA . PRO A 1 207 ? -26.152 -22.333 14.285 1.00 36.62 207 PRO A CA 1
ATOM 1632 C C . PRO A 1 207 ? -25.248 -23.174 13.377 1.00 36.62 207 PRO A C 1
ATOM 1634 O O . PRO A 1 207 ? -24.040 -22.954 13.308 1.00 36.62 207 PRO A O 1
ATOM 1637 N N . GLY A 1 208 ? -25.849 -24.156 12.707 1.00 30.34 208 GLY A N 1
ATOM 1638 C CA . GLY A 1 208 ? -25.197 -25.000 11.717 1.00 30.34 208 GLY A CA 1
ATOM 1639 C C . GLY A 1 208 ? -24.840 -24.242 10.438 1.00 30.34 208 GLY A C 1
ATOM 1640 O O . GLY A 1 208 ? -25.538 -23.324 10.008 1.00 30.34 208 GLY A O 1
ATOM 1641 N N . ASN A 1 209 ? -23.738 -24.667 9.830 1.00 31.67 209 ASN A N 1
ATOM 1642 C CA . ASN A 1 209 ? -23.208 -24.160 8.574 1.00 31.67 209 ASN A CA 1
ATOM 1643 C C . ASN A 1 209 ? -24.226 -24.374 7.442 1.00 31.67 209 ASN A C 1
ATOM 1645 O O . ASN A 1 209 ? -24.476 -25.506 7.029 1.00 31.67 209 ASN A O 1
ATOM 1649 N N . SER A 1 210 ? -24.784 -23.294 6.901 1.00 31.25 210 SER A N 1
ATOM 1650 C CA . SER A 1 210 ? -25.571 -23.339 5.670 1.00 31.25 210 SER A CA 1
ATOM 1651 C C . SER A 1 210 ? -24.638 -23.486 4.465 1.00 31.25 210 SER A C 1
ATOM 1653 O O . SER A 1 210 ? -24.059 -22.507 3.991 1.00 31.25 210 SER A O 1
ATOM 1655 N N . SER A 1 211 ? -24.481 -24.717 3.975 1.00 32.22 211 SER A N 1
ATOM 1656 C CA . SER A 1 211 ? -23.872 -25.020 2.681 1.00 32.22 211 SER A CA 1
ATOM 1657 C C . SER A 1 211 ? -24.842 -24.652 1.553 1.00 32.22 211 SER A C 1
ATOM 1659 O O . SER A 1 211 ? -25.976 -25.127 1.485 1.00 32.22 211 SER A O 1
ATOM 1661 N N . ILE A 1 212 ? -24.402 -23.775 0.653 1.00 35.03 212 ILE A N 1
ATOM 1662 C CA . ILE A 1 212 ? -25.170 -23.399 -0.534 1.00 35.03 212 ILE A CA 1
ATOM 1663 C C . ILE A 1 212 ? -25.018 -24.541 -1.542 1.00 35.03 212 ILE A C 1
ATOM 1665 O O . ILE A 1 212 ? -23.948 -24.746 -2.108 1.00 35.03 212 ILE A O 1
ATOM 1669 N N . SER A 1 213 ? -26.086 -25.315 -1.726 1.00 32.03 213 SER A N 1
ATOM 1670 C CA . SER A 1 213 ? -26.163 -26.348 -2.759 1.00 32.03 213 SER A CA 1
ATOM 1671 C C . SER A 1 213 ? -26.240 -25.700 -4.144 1.00 32.03 213 SER A C 1
ATOM 1673 O O . SER A 1 213 ? -27.050 -24.800 -4.380 1.00 32.03 213 SER A O 1
ATOM 1675 N N . SER A 1 214 ? -25.403 -26.170 -5.065 1.00 32.41 214 SER A N 1
ATOM 1676 C CA . SER A 1 214 ? -25.386 -25.791 -6.475 1.00 32.41 214 SER A CA 1
ATOM 1677 C C . SER A 1 214 ? -26.693 -26.201 -7.162 1.00 32.41 214 SER A C 1
ATOM 1679 O O . SER A 1 214 ? -26.998 -27.380 -7.335 1.00 32.41 214 SER A O 1
ATOM 1681 N N . ARG A 1 215 ? -27.486 -25.212 -7.581 1.00 34.22 215 ARG A N 1
ATOM 1682 C CA . ARG A 1 215 ? -28.626 -25.434 -8.475 1.00 34.22 215 ARG A CA 1
ATOM 1683 C C . ARG A 1 215 ? -28.106 -25.562 -9.903 1.00 34.22 215 ARG A C 1
ATOM 1685 O O . ARG A 1 215 ? -27.631 -24.591 -10.478 1.00 34.22 215 ARG A O 1
ATOM 1692 N N . SER A 1 216 ? -28.204 -26.768 -10.453 1.00 31.30 216 SER A N 1
ATOM 1693 C CA . SER A 1 216 ? -27.998 -27.026 -11.878 1.00 31.30 216 SER A CA 1
ATOM 1694 C C . SER A 1 216 ? -29.180 -26.453 -12.660 1.00 31.30 216 SER A C 1
ATOM 1696 O O . SER A 1 216 ? -30.311 -26.908 -12.492 1.00 31.30 216 SER A O 1
ATOM 1698 N N . SER A 1 217 ? -28.937 -25.443 -13.490 1.00 32.91 217 SER A N 1
ATOM 1699 C CA . SER A 1 217 ? -29.895 -24.962 -14.484 1.00 32.91 217 SER A CA 1
ATOM 1700 C C . SER A 1 217 ? -29.559 -25.577 -15.840 1.00 32.91 217 SER A C 1
ATOM 1702 O O . SER A 1 217 ? -28.569 -25.205 -16.465 1.00 32.91 217 SER A O 1
ATOM 1704 N N . ASN A 1 218 ? -30.392 -26.515 -16.291 1.00 35.16 218 ASN A N 1
ATOM 1705 C CA . ASN A 1 218 ? -30.422 -26.958 -17.681 1.00 35.16 218 ASN A CA 1
ATOM 1706 C C . ASN A 1 218 ? -31.097 -25.878 -18.535 1.00 35.16 218 ASN A C 1
ATOM 1708 O O . ASN A 1 218 ? -32.272 -25.592 -18.309 1.00 35.16 218 ASN A O 1
ATOM 1712 N N . GLN A 1 219 ? -30.403 -25.354 -19.548 1.00 34.78 219 GLN A N 1
ATOM 1713 C CA . GLN A 1 219 ? -31.042 -24.786 -20.739 1.00 34.78 219 GLN A CA 1
ATOM 1714 C C . GLN A 1 219 ? -30.110 -24.865 -21.964 1.00 34.78 219 GLN A C 1
ATOM 1716 O O . GLN A 1 219 ? -29.086 -24.201 -22.039 1.00 34.78 219 GLN A O 1
ATOM 1721 N N . THR A 1 220 ? -30.485 -25.792 -22.852 1.00 31.64 220 THR A N 1
ATOM 1722 C CA . THR A 1 220 ? -30.559 -25.730 -24.326 1.00 31.64 220 THR A CA 1
ATOM 1723 C C . THR A 1 220 ? -29.498 -24.979 -25.145 1.00 31.64 220 THR A C 1
ATOM 1725 O O . THR A 1 220 ? -29.398 -23.761 -25.081 1.00 31.64 220 THR A O 1
ATOM 1728 N N . ASN A 1 221 ? -28.841 -25.759 -26.019 1.00 35.00 221 ASN A N 1
ATOM 1729 C CA . ASN A 1 221 ? -28.217 -25.433 -27.310 1.00 35.00 221 ASN A CA 1
ATOM 1730 C C . ASN A 1 221 ? -28.358 -23.988 -27.815 1.00 35.00 221 ASN A C 1
ATOM 1732 O O . ASN A 1 221 ? -29.445 -23.618 -28.241 1.00 35.00 221 ASN A O 1
ATOM 1736 N N . GLU A 1 222 ? -27.220 -23.310 -27.994 1.00 28.94 222 GLU A N 1
ATOM 1737 C CA . GLU A 1 222 ? -26.868 -22.669 -29.267 1.00 28.94 222 GLU A CA 1
ATOM 1738 C C . GLU A 1 222 ? -25.364 -22.827 -29.532 1.00 28.94 222 GLU A C 1
ATOM 1740 O O . GLU A 1 222 ? -24.514 -22.669 -28.656 1.00 28.94 222 GLU A O 1
ATOM 1745 N N . SER A 1 223 ? -25.054 -23.226 -30.760 1.00 35.53 223 SER A N 1
ATOM 1746 C CA . SER A 1 223 ? -23.727 -23.535 -31.272 1.00 35.53 223 SER A CA 1
ATOM 1747 C C . SER A 1 223 ? -23.158 -22.350 -32.050 1.00 35.53 223 SER A C 1
ATOM 1749 O O . SER A 1 223 ? -23.625 -22.078 -33.148 1.00 35.53 223 SER A O 1
ATOM 1751 N N . HIS A 1 224 ? -22.119 -21.714 -31.511 1.00 33.06 224 HIS A N 1
ATOM 1752 C CA . HIS A 1 224 ? -21.023 -21.015 -32.204 1.00 33.06 224 HIS A CA 1
ATOM 1753 C C . HIS A 1 224 ? -19.961 -20.795 -31.104 1.00 33.06 224 HIS A C 1
ATOM 1755 O O . HIS A 1 224 ? -20.209 -20.097 -30.135 1.00 33.06 224 HIS A O 1
ATOM 1761 N N . GLY A 1 225 ? -18.847 -21.523 -31.039 1.00 32.03 225 GLY A N 1
ATOM 1762 C CA . GLY A 1 225 ? -17.776 -21.490 -32.024 1.00 32.03 225 GLY A CA 1
ATOM 1763 C C . GLY A 1 225 ? -16.827 -20.325 -31.727 1.00 32.03 225 GLY A C 1
ATOM 1764 O O . GLY A 1 225 ? -16.881 -19.348 -32.456 1.00 32.03 225 GLY A O 1
ATOM 1765 N N . THR A 1 226 ? -16.037 -20.407 -30.643 1.00 29.84 226 THR A N 1
ATOM 1766 C CA . THR A 1 226 ? -14.642 -19.924 -30.464 1.00 29.84 226 THR A CA 1
ATOM 1767 C C . THR A 1 226 ? -14.244 -20.164 -29.000 1.00 29.84 226 THR A C 1
ATOM 1769 O O . THR A 1 226 ? -14.837 -19.615 -28.077 1.00 29.84 226 THR A O 1
ATOM 1772 N N . ILE A 1 227 ? -13.250 -21.026 -28.783 1.00 43.62 227 ILE A N 1
ATOM 1773 C CA . ILE A 1 227 ? -12.526 -21.140 -27.513 1.00 43.62 227 ILE A CA 1
ATOM 1774 C C . ILE A 1 227 ? -11.667 -19.879 -27.406 1.00 43.62 227 ILE A C 1
ATOM 1776 O O . ILE A 1 227 ? -10.727 -19.730 -28.180 1.00 43.62 227 ILE A O 1
ATOM 1780 N N . GLY A 1 228 ? -11.999 -18.969 -26.496 1.00 42.91 228 GLY A N 1
ATOM 1781 C CA . GLY A 1 228 ? -11.219 -17.747 -26.300 1.00 42.91 228 GLY A CA 1
ATOM 1782 C C . GLY A 1 228 ? -12.111 -16.566 -25.972 1.00 42.91 228 GLY A C 1
ATOM 1783 O O . GLY A 1 228 ? -12.574 -15.889 -26.878 1.00 42.91 228 GLY A O 1
ATOM 1784 N N . SER A 1 229 ? -12.400 -16.421 -24.680 1.00 40.84 229 SER A N 1
ATOM 1785 C CA . SER A 1 229 ? -12.722 -15.180 -23.961 1.00 40.84 229 SER A CA 1
ATOM 1786 C C . SER A 1 229 ? -13.452 -15.585 -22.690 1.00 40.84 229 SER A C 1
ATOM 1788 O O . SER A 1 229 ? -14.679 -15.627 -22.627 1.00 40.84 229 SER A O 1
ATOM 1790 N N . ALA A 1 230 ? -12.683 -15.915 -21.653 1.00 46.62 230 ALA A N 1
ATOM 1791 C CA . ALA A 1 230 ? -13.193 -15.971 -20.287 1.00 46.62 230 ALA A CA 1
ATOM 1792 C C . ALA A 1 230 ? -13.409 -14.535 -19.770 1.00 46.62 230 ALA A C 1
ATOM 1794 O O . ALA A 1 230 ? -12.850 -14.132 -18.752 1.00 46.62 230 ALA A O 1
ATOM 1795 N N . GLU A 1 231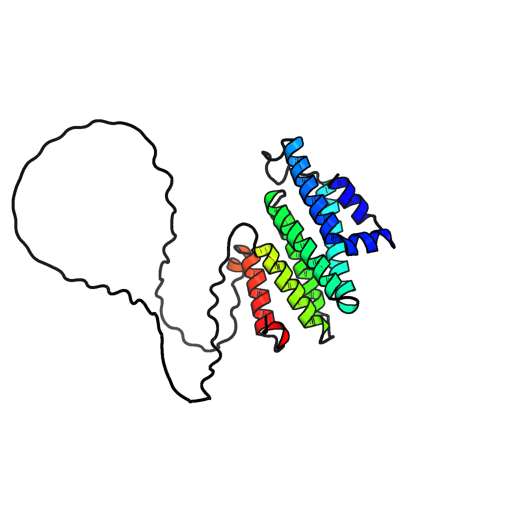 ? -14.165 -13.726 -20.515 1.00 45.31 231 GLU A N 1
ATOM 1796 C CA . GLU A 1 231 ? -14.450 -12.355 -20.125 1.00 45.31 231 GLU A CA 1
ATOM 1797 C C . GLU A 1 231 ? -15.575 -12.368 -19.087 1.00 45.31 231 GLU A C 1
ATOM 1799 O O . GLU A 1 231 ? -16.719 -12.731 -19.360 1.00 45.31 231 GLU A O 1
ATOM 1804 N N . LEU A 1 232 ? -15.232 -12.016 -17.848 1.00 53.38 232 LEU A N 1
ATOM 1805 C CA . LEU A 1 232 ? -16.203 -11.932 -16.762 1.00 53.38 232 LEU A CA 1
ATOM 1806 C C . LEU A 1 232 ? -17.124 -10.730 -16.975 1.00 53.38 232 LEU A C 1
ATOM 1808 O O . LEU A 1 232 ? -16.659 -9.606 -17.217 1.00 53.38 232 LEU A O 1
ATOM 1812 N N . THR A 1 233 ? -18.426 -10.950 -16.784 1.00 56.22 233 THR A N 1
ATOM 1813 C CA . THR A 1 233 ? -19.433 -9.889 -16.871 1.00 56.22 233 THR A CA 1
ATOM 1814 C C . THR A 1 233 ? -19.106 -8.736 -15.924 1.00 56.22 233 THR A C 1
ATOM 1816 O O . THR A 1 233 ? -18.511 -8.907 -14.850 1.00 56.22 233 THR A O 1
ATOM 1819 N N . VAL A 1 234 ? -19.486 -7.525 -16.330 1.00 57.25 234 VAL A N 1
ATOM 1820 C CA . VAL A 1 234 ? -19.282 -6.312 -15.527 1.00 57.25 234 VAL A CA 1
ATOM 1821 C C . VAL A 1 234 ? -20.010 -6.431 -14.185 1.00 57.25 234 VAL A C 1
ATOM 1823 O O . VAL A 1 234 ? -19.442 -6.046 -13.160 1.00 57.25 234 VAL A O 1
ATOM 1826 N N . GLU A 1 235 ? -21.199 -7.054 -14.146 1.00 42.41 235 GLU A N 1
ATOM 1827 C CA . GLU A 1 235 ? -21.888 -7.323 -12.881 1.00 42.41 235 GLU A CA 1
ATOM 1828 C C . GLU A 1 235 ? -21.059 -8.224 -11.954 1.00 42.41 235 GLU A C 1
ATOM 1830 O O . GLU A 1 235 ? -20.874 -7.876 -10.787 1.00 42.41 235 GLU A O 1
ATOM 1835 N N . PHE A 1 236 ? -20.481 -9.324 -12.452 1.00 46.31 236 PHE A N 1
ATOM 1836 C CA . PHE A 1 236 ? -19.676 -10.226 -11.619 1.00 46.31 236 PHE A CA 1
ATOM 1837 C C . PHE A 1 236 ? -18.411 -9.540 -11.082 1.00 46.31 236 PHE A C 1
ATOM 1839 O O . PHE A 1 236 ? -18.091 -9.654 -9.897 1.00 46.31 236 PHE A O 1
ATOM 1846 N N . ARG A 1 237 ? -17.731 -8.743 -11.920 1.00 52.62 237 ARG A N 1
ATOM 1847 C CA . ARG A 1 237 ? -16.566 -7.938 -11.505 1.00 52.62 237 ARG A CA 1
ATOM 1848 C C . ARG A 1 237 ? -16.921 -6.866 -10.473 1.00 52.62 237 ARG A C 1
ATOM 1850 O O . ARG A 1 237 ? -16.088 -6.544 -9.632 1.00 52.62 237 ARG A O 1
ATOM 1857 N N . SER A 1 238 ? -18.135 -6.319 -10.510 1.00 48.31 238 SER A N 1
ATOM 1858 C CA . SER A 1 238 ? -18.582 -5.319 -9.531 1.00 48.31 238 SER A CA 1
ATOM 1859 C C . SER A 1 238 ? -18.947 -5.921 -8.170 1.00 48.31 238 SER A C 1
ATOM 1861 O O . SER A 1 238 ? -18.658 -5.308 -7.145 1.00 48.31 238 SER A O 1
ATOM 1863 N N . GLN A 1 239 ? -19.510 -7.135 -8.146 1.00 48.28 239 GLN A N 1
ATOM 1864 C CA . GLN A 1 239 ? -19.855 -7.853 -6.910 1.00 48.28 239 GLN A CA 1
ATOM 1865 C C . GLN A 1 239 ? -18.637 -8.543 -6.270 1.00 48.28 239 GLN A C 1
ATOM 1867 O O . GLN A 1 239 ? -18.551 -8.657 -5.048 1.00 48.28 239 GLN A O 1
ATOM 1872 N N . HIS A 1 240 ? -17.657 -8.952 -7.083 1.00 61.47 240 HIS A N 1
ATOM 1873 C CA . HIS A 1 240 ? -16.446 -9.647 -6.643 1.00 61.47 240 HIS A CA 1
ATOM 1874 C C . HIS A 1 240 ? -15.176 -8.969 -7.174 1.00 61.47 240 HIS A C 1
ATOM 1876 O O . HIS A 1 240 ? -14.387 -9.569 -7.901 1.00 61.47 240 HIS A O 1
ATOM 1882 N N . PHE A 1 241 ? -14.961 -7.708 -6.789 1.00 63.78 241 PHE A N 1
ATOM 1883 C CA . PHE A 1 241 ? -13.887 -6.853 -7.316 1.00 63.78 241 PHE A CA 1
ATOM 1884 C C . PHE A 1 241 ? -12.489 -7.495 -7.314 1.00 63.78 241 PHE A C 1
ATOM 1886 O O . PHE A 1 241 ? -11.818 -7.483 -8.343 1.00 63.78 241 PHE A O 1
ATOM 1893 N N . LEU A 1 242 ? -12.059 -8.102 -6.200 1.00 64.56 242 LEU A N 1
ATOM 1894 C CA . LEU A 1 242 ? -10.744 -8.757 -6.121 1.00 64.56 242 LEU A CA 1
ATOM 1895 C C . LEU A 1 242 ? -10.637 -9.984 -7.038 1.00 64.56 242 LEU A C 1
ATOM 1897 O O . LEU A 1 242 ? -9.600 -10.183 -7.663 1.00 64.56 242 LEU A O 1
ATOM 1901 N N . ILE A 1 243 ? -11.707 -10.775 -7.155 1.00 66.31 243 ILE A N 1
ATOM 1902 C CA . ILE A 1 243 ? -11.758 -11.944 -8.046 1.00 66.31 243 ILE A CA 1
ATOM 1903 C C . ILE A 1 243 ? -11.714 -11.489 -9.502 1.00 66.31 243 ILE A C 1
ATOM 1905 O O . ILE A 1 243 ? -10.954 -12.033 -10.294 1.00 66.31 243 ILE A O 1
ATOM 1909 N N . GLY A 1 244 ? -12.492 -10.462 -9.846 1.00 67.00 244 GLY A N 1
ATOM 1910 C CA . GLY A 1 244 ? -12.493 -9.873 -11.179 1.00 67.00 244 GLY A CA 1
ATOM 1911 C C . GLY A 1 244 ? -11.120 -9.343 -11.585 1.00 67.00 244 GLY A C 1
ATOM 1912 O O . GLY A 1 244 ? -10.699 -9.550 -12.718 1.00 67.00 244 GLY A O 1
ATOM 1913 N N . LEU A 1 245 ? -10.406 -8.705 -10.654 1.00 70.56 245 LEU A N 1
ATOM 1914 C CA . LEU A 1 245 ? -9.059 -8.187 -10.881 1.00 70.56 245 LEU A CA 1
ATOM 1915 C C . LEU A 1 245 ? -8.031 -9.320 -11.037 1.00 70.56 245 LEU A C 1
ATOM 1917 O O . LEU A 1 245 ? -7.276 -9.324 -12.003 1.00 70.56 245 LEU A O 1
ATOM 1921 N N . ALA A 1 246 ? -8.063 -10.321 -10.150 1.00 69.44 246 ALA A N 1
ATOM 1922 C CA . ALA A 1 246 ? -7.172 -11.481 -10.216 1.00 69.44 246 ALA A CA 1
ATOM 1923 C C . ALA A 1 246 ? -7.376 -12.313 -11.494 1.00 69.44 246 ALA A C 1
ATOM 1925 O O . ALA A 1 246 ? -6.407 -12.730 -12.121 1.00 69.44 246 ALA A O 1
ATOM 1926 N N . LEU A 1 247 ? -8.628 -12.530 -11.907 1.00 66.38 247 LEU A N 1
ATOM 1927 C CA . LEU A 1 247 ? -8.950 -13.286 -13.118 1.00 66.38 247 LEU A CA 1
ATOM 1928 C C . LEU A 1 247 ? -8.636 -12.503 -14.399 1.00 66.38 247 LEU A C 1
ATOM 1930 O O . LEU A 1 247 ? -8.164 -13.101 -15.360 1.00 66.38 247 LEU A O 1
ATOM 1934 N N . SER A 1 248 ? -8.829 -11.179 -14.407 1.00 71.06 248 SER A N 1
ATOM 1935 C CA . SER A 1 248 ? -8.406 -10.322 -15.526 1.00 71.06 248 SER A CA 1
ATOM 1936 C C . SER A 1 248 ? -6.889 -10.358 -15.721 1.00 71.06 248 SER A C 1
ATOM 1938 O O . SER A 1 248 ? -6.407 -10.401 -16.855 1.00 71.06 248 SER A O 1
ATOM 1940 N N . ASP A 1 249 ? -6.134 -10.354 -14.625 1.00 69.75 249 ASP A N 1
ATOM 1941 C CA . ASP A 1 249 ? -4.676 -10.422 -14.681 1.00 69.75 249 ASP A CA 1
ATOM 1942 C C . ASP A 1 249 ? -4.190 -11.801 -15.100 1.00 69.75 249 ASP A C 1
ATOM 1944 O O . ASP A 1 249 ? -3.299 -11.902 -15.941 1.00 69.75 249 ASP A O 1
ATOM 1948 N N . LEU A 1 250 ? -4.817 -12.861 -14.589 1.00 67.00 250 LEU A N 1
ATOM 1949 C CA . LEU A 1 250 ? -4.527 -14.217 -15.031 1.00 67.00 250 LEU A CA 1
ATOM 1950 C C . LEU A 1 250 ? -4.801 -14.395 -16.531 1.00 67.00 250 LEU A C 1
ATOM 1952 O O . LEU A 1 250 ? -3.963 -14.956 -17.227 1.00 67.00 250 LEU A O 1
ATOM 1956 N N . ALA A 1 251 ? -5.930 -13.896 -17.042 1.00 67.94 251 ALA A N 1
ATOM 1957 C CA . ALA A 1 251 ? -6.237 -13.940 -18.472 1.00 67.94 251 ALA A CA 1
ATOM 1958 C C . ALA A 1 251 ? -5.160 -13.215 -19.298 1.00 67.94 251 ALA A C 1
ATOM 1960 O O . ALA A 1 251 ? -4.627 -13.784 -20.248 1.00 67.94 251 ALA A O 1
ATOM 1961 N N . SER A 1 252 ? -4.748 -12.020 -18.859 1.00 70.56 252 SER A N 1
ATOM 1962 C CA . SER A 1 252 ? -3.685 -11.243 -19.519 1.00 70.56 252 SER A CA 1
ATOM 1963 C C . SER A 1 252 ? -2.345 -11.995 -19.548 1.00 70.56 252 SER A C 1
ATOM 1965 O O . SER A 1 252 ? -1.591 -11.927 -20.519 1.00 70.56 252 SER A O 1
ATOM 1967 N N . VAL A 1 253 ? -2.034 -12.736 -18.481 1.00 67.88 253 VAL A N 1
ATOM 1968 C CA . VAL A 1 253 ? -0.823 -13.564 -18.382 1.00 67.88 253 VAL A CA 1
ATOM 1969 C C . VAL A 1 253 ? -0.905 -14.787 -19.294 1.00 67.88 253 VAL A C 1
ATOM 1971 O O . VAL A 1 253 ? 0.077 -15.109 -19.959 1.00 67.88 253 VAL A O 1
ATOM 1974 N N . LEU A 1 254 ? -2.070 -15.436 -19.369 1.00 64.31 254 LEU A N 1
ATOM 1975 C CA . LEU A 1 254 ? -2.313 -16.589 -20.239 1.00 64.31 254 LEU A CA 1
ATOM 1976 C C . LEU A 1 254 ? -2.218 -16.244 -21.729 1.00 64.31 254 LEU A C 1
ATOM 1978 O O . LEU A 1 254 ? -1.712 -17.048 -22.507 1.00 64.31 254 LEU A O 1
ATOM 1982 N N . GLU A 1 255 ? -2.642 -15.044 -22.120 1.00 69.19 255 GLU A N 1
ATOM 1983 C CA . GLU A 1 255 ? -2.507 -14.543 -23.495 1.00 69.19 255 GLU A CA 1
ATOM 1984 C C . GLU A 1 255 ? -1.057 -14.161 -23.846 1.00 69.19 255 GLU A C 1
ATOM 1986 O O . GLU A 1 255 ? -0.670 -14.140 -25.017 1.00 69.19 255 GLU A O 1
ATOM 1991 N N . THR A 1 256 ? -0.214 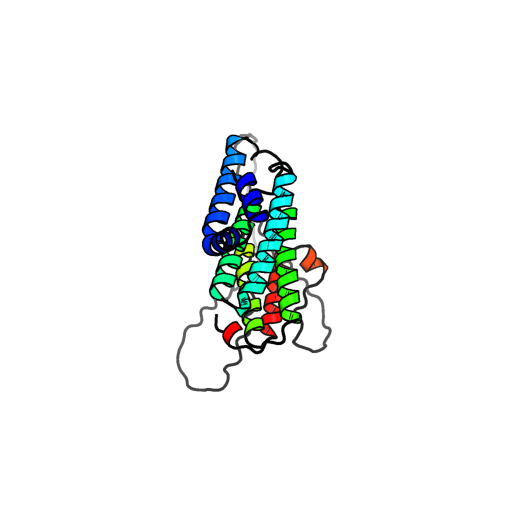-13.908 -22.839 1.00 65.69 256 THR A N 1
ATOM 1992 C CA . THR A 1 256 ? 1.183 -13.523 -23.047 1.00 65.69 256 THR A CA 1
ATOM 1993 C C . THR A 1 256 ? 2.069 -14.756 -23.252 1.00 65.69 256 THR A C 1
ATOM 1995 O O . THR A 1 256 ? 2.249 -15.595 -22.368 1.00 65.69 256 THR A O 1
ATOM 1998 N N . SER A 1 257 ? 2.712 -14.843 -24.419 1.00 54.34 257 SER A N 1
ATOM 1999 C CA . SER A 1 257 ? 3.636 -15.930 -24.787 1.00 54.34 257 SER A CA 1
ATOM 2000 C C . SER A 1 257 ? 5.028 -15.771 -24.139 1.00 54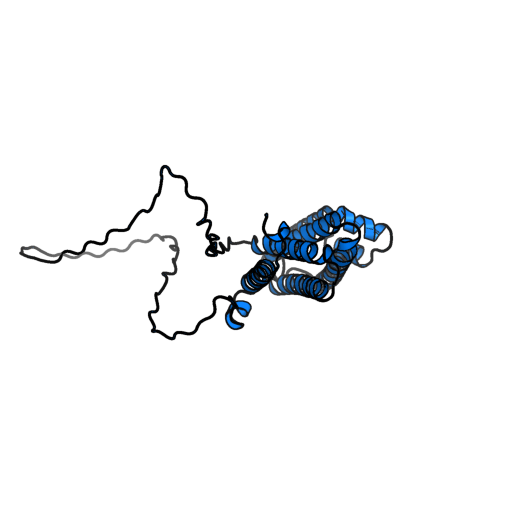.34 257 SER A C 1
ATOM 2002 O O . SER A 1 257 ? 6.035 -15.706 -24.838 1.00 54.34 257 SER A O 1
ATOM 2004 N N . HIS A 1 258 ? 5.113 -15.670 -22.805 1.00 56.84 258 HIS A N 1
ATOM 2005 C CA . HIS A 1 258 ? 6.385 -15.550 -22.071 1.00 56.84 258 HIS A CA 1
ATOM 2006 C C . HIS A 1 258 ? 6.594 -16.701 -21.081 1.00 56.84 258 HIS A C 1
ATOM 2008 O O . HIS A 1 258 ? 5.909 -16.798 -20.068 1.00 56.84 258 HIS A O 1
ATOM 2014 N N . THR A 1 259 ? 7.609 -17.535 -21.322 1.00 57.00 259 THR A N 1
ATOM 2015 C CA . THR A 1 259 ? 7.914 -18.739 -20.521 1.00 57.00 259 THR A CA 1
ATOM 2016 C C . THR A 1 259 ? 8.156 -18.461 -19.034 1.00 57.00 259 THR A C 1
ATOM 2018 O O . THR A 1 259 ? 7.766 -19.276 -18.206 1.00 57.00 259 THR A O 1
ATOM 2021 N N . LEU A 1 260 ? 8.726 -17.302 -18.680 1.00 58.09 260 LEU A N 1
ATOM 2022 C CA . LEU A 1 260 ? 8.958 -16.890 -17.285 1.00 58.09 260 LEU A CA 1
ATOM 2023 C C . LEU A 1 260 ? 7.671 -16.630 -16.489 1.00 58.09 260 LEU A C 1
ATOM 2025 O O . LEU A 1 260 ? 7.689 -16.725 -15.265 1.00 58.09 260 LEU A O 1
ATOM 2029 N N . LEU A 1 261 ? 6.571 -16.286 -17.163 1.00 58.19 261 LEU A N 1
ATOM 2030 C CA . LEU A 1 261 ? 5.275 -16.081 -16.515 1.00 58.19 261 LEU A CA 1
ATOM 2031 C C . LEU A 1 261 ? 4.548 -17.408 -16.255 1.00 58.19 261 LEU A C 1
ATOM 2033 O O . LEU A 1 261 ? 3.729 -17.478 -15.346 1.00 58.19 261 LEU A O 1
ATOM 2037 N N . HIS A 1 262 ? 4.876 -18.449 -17.029 1.00 57.97 262 HIS A N 1
ATOM 2038 C CA . HIS A 1 262 ? 4.230 -19.769 -16.984 1.00 57.97 262 HIS A CA 1
ATOM 2039 C C . HIS A 1 262 ? 4.986 -20.807 -16.147 1.00 57.97 262 HIS A C 1
ATOM 2041 O O . HIS A 1 262 ? 4.462 -21.887 -15.893 1.00 57.97 262 HIS A O 1
ATOM 2047 N N . SER A 1 263 ? 6.226 -20.525 -15.739 1.00 55.16 263 SER A N 1
ATOM 2048 C CA . SER A 1 263 ? 7.101 -21.491 -15.062 1.00 55.16 263 SER A CA 1
ATOM 2049 C C . SER A 1 263 ? 7.004 -21.482 -13.531 1.00 55.16 263 SER A C 1
ATOM 2051 O O . SER A 1 263 ? 7.935 -21.965 -12.884 1.00 55.16 263 SER A O 1
ATOM 2053 N N . ARG A 1 264 ? 5.970 -20.874 -12.938 1.00 49.78 264 ARG A N 1
ATOM 2054 C CA . ARG A 1 264 ? 5.913 -20.603 -11.494 1.00 49.78 264 ARG A CA 1
ATOM 2055 C C . ARG A 1 264 ? 4.629 -21.077 -10.833 1.00 49.78 264 ARG A C 1
ATOM 2057 O O . ARG A 1 264 ? 3.558 -20.892 -11.443 1.00 49.78 264 ARG A O 1
#

Secondary structure (DSSP, 8-state):
-HHHHHHHHHH--HHHHHHHHHTHHHHHHHHHHHHHHHHHHTTGGGS-GGGSS-HHHHHHHHHHHHHHHHHHHHHTTT-HHHHHHHHHHHHHHHHHHHHHS-HHHHHHHHHHHHHHHHHHHHH---TTHHHHHHHHHHHHHHHHHTSSS--------------S---------------------------------------PPP---------------------------HHHHHHSHHHHHHHHHHHHHHHS--HHHH--

Foldseek 3Di:
DLQVLLQCQLPDDDPRVVVCLLPVLVSLVVSLVVLVVQCVVVVVLPPDQAPSDDPSSLVSVLSVLVVLLVVLLVCLVPPLVSSLVSLLSVLLSLLSVCSRHDVVSSVVSLVVSLVSLVVSLVPDPDPVSNLSSLVSNLSSLVSNCPRPDDPPPPDPPPPPPPPDDDDDDDDDDDDDDDDDDDDDDDDDDDDDDDDDDDDDDDDDDDDDDDDDDDDDDDDDDDDDDDDDDPDDDPVVCVVVVSVNSNVVSVSVLVPDPDPVSVVD

Sequence (264 aa):
MHEELALQWVISSGAAREMAFLNSWFFLELMVKSMAEHLFLSNRLYLPRKLRFSEAFIQDLNVLSQAIVSEVIQRIAKDPRQSQSISTSWAYFLRDCFSLMDRTFVMTLIREFNREIAAKIGNSTEPCIVPTLMLVKLDFLRIIASHEHFIILNLPFCSTNLQGMSTSHSGGSFHSTASAFSSNSEGSSSLSMSVHHSSSQIQPSSPGNSSISSRSSNQTNESHGTIGSAELTVEFRSQHFLIGLALSDLASVLETSHTLLHSR

pLDDT: mean 70.78, std 28.05, range [26.39, 98.56]

Organism: NCBI:txid387005

Radius of gyration: 27.44 Å; chains: 1; bounding box: 70×70×61 Å

InterPro domains:
  IPR026791 Dedicator of cytokinesis [PTHR23317] (2-259)
  IPR060065 DOCK6-11, TPR domain [PF28208] (2-144)